Protein AF-0000000074578655 (afdb_homodimer)

pLDDT: mean 91.43, std 16.59, range [21.23, 98.94]

Organism: Methanococcus maripaludis (strain DSM 14266 / JCM 13030 / NBRC 101832 / S2 / LL) (NCBI:txid267377)

Secondary structure (DSSP, 8-state):
-EEEEEESSSSTTSBBPSBSTT-SEEEEEETTT--EEEEE-GGGG-SS-HHHHHHHHHHTTT-SEEEESB--HHHHHHHHHTT-EEEE--SSBHHHHHHHHHTT-SEE--S--------/-EEEEEESSSSTTSBBPSBSTT-SEEEEEETTT--EEEEE-GGGG-SS-HHHHHHHHHHTTT-SEEEESB--HHHHHHHHHTT-EEEE--SSBHHHHHHHHHTT-SEE--S--------

Nearest PDB structures (foldseek):
  2wfb-assembly1_A  TM=9.434E-01  e=5.860E-11  Megalodesulfovibrio gigas
  1rdu-assembly1_A  TM=8.846E-01  e=1.097E-10  Thermotoga maritima
  1t3v-assembly1_A  TM=7.981E-01  e=2.906E-08  Thermotoga maritima
  2yx6-assembly3_D-3  TM=8.447E-01  e=7.109E-07  Pyrococcus horikoshii OT3
  1eo1-assembly1_A  TM=7.530E-01  e=2.160E-07  Methanothermobacter thermautotrophicus

Solvent-accessible surface area (backbone atoms only — not comparable to full-atom values): 12390 Å² total; per-residue (Å²): 99,33,36,34,30,26,10,66,38,77,50,55,80,21,43,42,24,49,42,47,27,54,19,49,14,36,35,38,36,29,71,73,81,69,46,70,49,60,40,79,41,80,31,34,75,42,90,68,57,15,30,45,47,36,34,50,56,48,60,73,65,69,48,46,33,37,35,26,52,53,66,54,71,65,18,49,48,55,32,50,73,69,68,30,45,39,28,43,52,81,44,67,22,38,47,49,32,51,51,36,47,77,68,66,68,51,51,71,58,69,74,87,72,68,77,74,73,76,127,100,33,36,35,30,26,11,66,40,78,50,56,80,20,43,43,25,49,41,46,27,55,18,49,14,37,37,37,35,30,73,76,80,69,46,70,51,60,42,79,41,80,31,34,74,42,91,68,57,16,31,45,47,36,35,51,55,47,61,74,66,69,47,47,34,36,37,26,51,52,67,54,70,64,20,49,49,55,32,49,73,69,67,32,45,38,28,42,51,82,43,66,23,39,45,49,32,51,52,36,46,75,68,67,69,50,51,72,59,67,77,90,73,71,76,75,72,76,127

Foldseek 3Di:
DKEWFQFQDFDQQTWGAAEQLQGQWIWIADPVVRDIGIDGQPLNPDPPCSLVSSLVVCVVVVHAEYEHHDGDPNNVVSCVVSNHWYWYADDGGNNVSVVCVVVVNIDIDDHDPDPPPDD/DKEWFQFQDFDQQTWGAAEQLQGQWIWIADPPVRDIGIDGQPLNPDPPCSLVSSLVVCVVVVHAEYEHHDGDPNNVVSCVVSNHWYWYADDGGNNVSVVCVVVVNIDIDDHDDDPPPDD

InterPro domains:
  IPR003731 Dinitrogenase iron-molybdenum cofactor biosynthesis [PF02579] (13-102)
  IPR033913 MTH1175 domain [cd00851] (1-101)
  IPR036105 Dinitrogenase iron-molybdenum cofactor biosynthesis superfamily [G3DSA:3.30.420.130] (1-114)
  IPR036105 Dinitrogenase iron-molybdenum cofactor biosynthesis superfamily [SSF53146] (1-112)

Radius of gyration: 20.25 Å; Cα contacts (8 Å, |Δi|>4): 530; chains: 2; bounding box: 48×56×58 Å

Sequence (238 aa):
MKLCITSTGNTLESTFEQRFGRCPYFIIYDTDSKEFDAIENTNGDSAHGAGIGSAQEVVSKNIDVVISGNMGPNAKQVLDGENIKVYKGTGSTVLENIELFEKNELSEITQAGKPHQGMMKLCITSTGNTLESTFEQRFGRCPYFIIYDTDSKEFDAIENTNGDSAHGAGIGSAQEVVSKNIDVVISGNMGPNAKQVLDGENIKVYKGTGSTVLENIELFEKNELSEITQAGKPHQGM

Structure (mmCIF, N/CA/C/O backbone):
data_AF-0000000074578655-model_v1
#
loop_
_entity.id
_entity.type
_entity.pdbx_description
1 polymer 'Dinitrogenase iron-molybdenum cofactor biosynthesis domain-containing protein'
#
loop_
_atom_site.group_PDB
_atom_site.id
_atom_site.type_symbol
_atom_site.label_atom_id
_atom_site.label_alt_id
_atom_site.label_comp_id
_atom_site.label_asym_id
_atom_site.label_entity_id
_atom_site.label_seq_id
_atom_site.pdbx_PDB_ins_code
_atom_site.Cartn_x
_atom_site.Cartn_y
_atom_site.Cartn_z
_atom_site.occupancy
_atom_site.B_iso_or_equiv
_atom_site.auth_seq_id
_atom_site.auth_comp_id
_atom_site.auth_asym_id
_atom_site.auth_atom_id
_atom_site.pdbx_PDB_model_num
ATOM 1 N N . MET A 1 1 ? 13.641 17.094 4.504 1 95.38 1 MET A N 1
ATOM 2 C CA . MET A 1 1 ? 12.5 16.297 4.957 1 95.38 1 MET A CA 1
ATOM 3 C C . MET A 1 1 ? 11.211 16.766 4.297 1 95.38 1 MET A C 1
ATOM 5 O O . MET A 1 1 ? 10.984 17.969 4.141 1 95.38 1 MET A O 1
ATOM 9 N N . LYS A 1 2 ? 10.391 15.82 3.828 1 98.25 2 LYS A N 1
ATOM 10 C CA . LYS A 1 2 ? 9.133 16.156 3.172 1 98.25 2 LYS A CA 1
ATOM 11 C C . LYS A 1 2 ? 7.941 15.781 4.043 1 98.25 2 LYS A C 1
ATOM 13 O O . LYS A 1 2 ? 7.84 14.641 4.504 1 98.25 2 LYS A O 1
ATOM 18 N N . LEU A 1 3 ? 7.125 16.766 4.242 1 98.88 3 LEU A N 1
ATOM 19 C CA . LEU A 1 3 ? 5.895 16.594 5.008 1 98.88 3 LEU A CA 1
ATOM 20 C C . LEU A 1 3 ? 4.684 16.516 4.082 1 98.88 3 LEU A C 1
ATOM 22 O O . LEU A 1 3 ? 4.617 17.234 3.08 1 98.88 3 LEU A O 1
ATOM 26 N N . CYS A 1 4 ? 3.775 15.68 4.453 1 98.94 4 CYS A N 1
ATOM 27 C CA . CYS A 1 4 ? 2.449 15.656 3.842 1 98.94 4 CYS A CA 1
ATOM 28 C C . CYS A 1 4 ? 1.373 16 4.859 1 98.94 4 CYS A C 1
ATOM 30 O O . CYS A 1 4 ? 1.245 15.344 5.891 1 98.94 4 CYS A O 1
ATOM 32 N N . ILE A 1 5 ? 0.619 17.094 4.629 1 98.94 5 ILE A N 1
ATOM 33 C CA . ILE A 1 5 ? -0.412 17.547 5.551 1 98.94 5 ILE A CA 1
ATOM 34 C C . ILE A 1 5 ? -1.775 17.5 4.863 1 98.94 5 ILE A C 1
ATOM 36 O O . ILE A 1 5 ? -1.931 18 3.744 1 98.94 5 ILE A O 1
ATOM 40 N N . THR A 1 6 ? -2.721 16.844 5.516 1 98.81 6 THR A N 1
ATOM 41 C CA . THR A 1 6 ? -4.07 16.844 4.965 1 98.81 6 THR A CA 1
ATOM 42 C C . THR A 1 6 ? -4.68 18.234 5.027 1 98.81 6 THR A C 1
ATOM 44 O O . THR A 1 6 ? -4.531 18.953 6.023 1 98.81 6 THR A O 1
ATOM 47 N N . SER A 1 7 ? -5.391 18.594 3.961 1 98.88 7 SER A N 1
ATOM 48 C CA . SER A 1 7 ? -5.855 19.984 3.84 1 98.88 7 SER A CA 1
ATOM 49 C C . SER A 1 7 ? -7.207 20.047 3.135 1 98.88 7 SER A C 1
ATOM 51 O O . SER A 1 7 ? -7.512 19.203 2.285 1 98.88 7 SER A O 1
ATOM 53 N N . THR A 1 8 ? -7.98 21.047 3.412 1 98.62 8 THR A N 1
ATOM 54 C CA . THR A 1 8 ? -9.234 21.297 2.715 1 98.62 8 THR A CA 1
ATOM 55 C C . THR A 1 8 ? -8.992 22.078 1.42 1 98.62 8 THR A C 1
ATOM 57 O O . THR A 1 8 ? -9.836 22.078 0.525 1 98.62 8 THR A O 1
ATOM 60 N N . GLY A 1 9 ? -7.785 22.781 1.393 1 98.69 9 GLY A N 1
ATOM 61 C CA . GLY A 1 9 ? -7.453 23.578 0.229 1 98.69 9 GLY A CA 1
ATOM 62 C C . GLY A 1 9 ? -6.031 23.375 -0.258 1 98.69 9 GLY A C 1
ATOM 63 O O . GLY A 1 9 ? -5.336 22.469 0.214 1 98.69 9 GLY A O 1
ATOM 64 N N . ASN A 1 10 ? -5.582 24.203 -1.244 1 98.75 10 ASN A N 1
ATOM 65 C CA . ASN A 1 10 ? -4.316 23.953 -1.925 1 98.75 10 ASN A CA 1
ATOM 66 C C . ASN A 1 10 ? -3.252 24.969 -1.526 1 98.75 10 ASN A C 1
ATOM 68 O O . ASN A 1 10 ? -2.283 25.172 -2.256 1 98.75 10 ASN A O 1
ATOM 72 N N . THR A 1 11 ? -3.514 25.609 -0.361 1 98.62 11 THR A N 1
ATOM 73 C CA . THR A 1 11 ? -2.541 26.594 0.106 1 98.62 11 THR A CA 1
ATOM 74 C C . THR A 1 11 ? -2.129 26.297 1.547 1 98.62 11 THR A C 1
ATOM 76 O O . THR A 1 11 ? -2.773 25.5 2.234 1 98.62 11 THR A O 1
ATOM 79 N N . LEU A 1 12 ? -1.081 26.969 1.99 1 98.69 12 LEU A N 1
ATOM 80 C CA . LEU A 1 12 ? -0.592 26.781 3.354 1 98.69 12 LEU A CA 1
ATOM 81 C C . LEU A 1 12 ? -1.575 27.359 4.367 1 98.69 12 LEU A C 1
ATOM 83 O O . LEU A 1 12 ? -1.609 26.922 5.52 1 98.69 12 LEU A O 1
ATOM 87 N N . GLU A 1 13 ? -2.328 28.312 3.926 1 98.62 13 GLU A N 1
ATOM 88 C CA . GLU A 1 13 ? -3.291 28.969 4.805 1 98.62 13 GLU A CA 1
ATOM 89 C C . GLU A 1 13 ? -4.59 28.172 4.895 1 98.62 13 GLU A C 1
ATOM 91 O O . GLU A 1 13 ? -5.449 28.469 5.723 1 98.62 13 GLU A O 1
ATOM 96 N N . SER A 1 14 ? -4.695 27.141 4.074 1 98.88 14 SER A N 1
ATOM 97 C CA . SER A 1 14 ? -5.918 26.344 4.066 1 98.88 14 SER A CA 1
ATOM 98 C C . SER A 1 14 ? -6.141 25.656 5.418 1 98.88 14 SER A C 1
ATOM 100 O O . SER A 1 14 ? -5.195 25.453 6.18 1 98.88 14 SER A O 1
ATOM 102 N N . THR A 1 15 ? -7.402 25.359 5.59 1 98.81 15 THR A N 1
ATOM 103 C CA . THR A 1 15 ? -7.801 24.688 6.816 1 98.81 15 THR A CA 1
ATOM 104 C C . THR A 1 15 ? -7.281 23.25 6.84 1 98.81 15 THR A C 1
ATOM 106 O O . THR A 1 15 ? -7.324 22.562 5.824 1 98.81 15 THR A O 1
ATOM 109 N N . PHE A 1 16 ? -6.758 22.875 8.031 1 98.75 16 PHE A N 1
ATOM 110 C CA . PHE A 1 16 ? -6.34 21.5 8.297 1 98.75 16 PHE A CA 1
ATOM 111 C C . PHE A 1 16 ? -7.52 20.547 8.211 1 98.75 16 PHE A C 1
ATOM 113 O O . PHE A 1 16 ? -8.602 20.828 8.719 1 98.75 16 PHE A O 1
ATOM 120 N N . GLU A 1 17 ? -7.395 19.469 7.453 1 98.5 17 GLU A N 1
ATOM 121 C CA . GLU A 1 17 ? -8.445 18.453 7.34 1 98.5 17 GLU A CA 1
ATOM 122 C C . GLU A 1 17 ? -8.164 17.266 8.242 1 98.5 17 GLU A C 1
ATOM 124 O O . GLU A 1 17 ? -7.09 16.656 8.172 1 98.5 17 GLU A O 1
ATOM 129 N N . GLN A 1 18 ? -9.18 16.844 9.031 1 97.75 18 GLN A N 1
ATOM 130 C CA . GLN A 1 18 ? -9.031 15.812 10.055 1 97.75 18 GLN A CA 1
ATOM 131 C C . GLN A 1 18 ? -9.023 14.414 9.43 1 97.75 18 GLN A C 1
ATOM 133 O O . GLN A 1 18 ? -8.43 13.492 9.984 1 97.75 18 GLN A O 1
ATOM 138 N N . ARG A 1 19 ? -9.68 14.227 8.359 1 96.81 19 ARG A N 1
ATOM 139 C CA . ARG A 1 19 ? -9.773 12.922 7.719 1 96.81 19 ARG A CA 1
ATOM 140 C C . ARG A 1 19 ? -8.617 12.703 6.746 1 96.81 19 ARG A C 1
ATOM 142 O O . ARG A 1 19 ? -8.406 13.5 5.836 1 96.81 19 ARG A O 1
ATOM 149 N N . PHE A 1 20 ? -7.871 11.688 6.898 1 97.81 20 PHE A N 1
ATOM 150 C CA . PHE A 1 20 ? -6.73 11.398 6.039 1 97.81 20 PHE A CA 1
ATOM 151 C C . PHE A 1 20 ? -7.195 10.93 4.664 1 97.81 20 PHE A C 1
ATOM 153 O O . PHE A 1 20 ? -6.926 11.586 3.654 1 97.81 20 PHE A O 1
ATOM 160 N N . GLY A 1 21 ? -7.953 9.867 4.625 1 97 21 GLY A N 1
ATOM 161 C CA . GLY A 1 21 ? -8.305 9.211 3.379 1 97 21 GLY A CA 1
ATOM 162 C C . GLY A 1 21 ? -9.18 10.062 2.48 1 97 21 GLY A C 1
ATOM 163 O O . GLY A 1 21 ? -9.109 9.961 1.254 1 97 21 GLY A O 1
ATOM 164 N N . ARG A 1 22 ? -10.008 10.922 3.049 1 96.38 22 ARG A N 1
ATOM 165 C CA . ARG A 1 22 ? -11.023 11.625 2.275 1 96.38 22 ARG A CA 1
ATOM 166 C C . ARG A 1 22 ? -10.711 13.117 2.188 1 96.38 22 ARG A C 1
ATOM 168 O O . ARG A 1 22 ? -11.539 13.906 1.733 1 96.38 22 ARG A O 1
ATOM 175 N N . CYS A 1 23 ? -9.539 13.508 2.656 1 97.62 23 CYS A N 1
ATOM 176 C CA . CYS A 1 23 ? -9.188 14.914 2.539 1 97.62 23 CYS A CA 1
ATOM 177 C C . CYS A 1 23 ? -9.141 15.344 1.078 1 97.62 23 CYS A C 1
ATOM 179 O O . CYS A 1 23 ? -8.727 14.57 0.214 1 97.62 23 CYS A O 1
ATOM 181 N N . PRO A 1 24 ? -9.492 16.562 0.836 1 97.94 24 PRO A N 1
ATOM 182 C CA . PRO A 1 24 ? -9.5 17.031 -0.549 1 97.94 24 PRO A CA 1
ATOM 183 C C . PRO A 1 24 ? -8.102 17.203 -1.125 1 97.94 24 PRO A C 1
ATOM 185 O O . PRO A 1 24 ? -7.863 16.891 -2.293 1 97.94 24 PRO A O 1
ATOM 188 N N . TYR A 1 25 ? -7.172 17.703 -0.281 1 98.62 25 TYR A N 1
ATOM 189 C CA . TYR A 1 25 ? -5.828 18 -0.759 1 98.62 25 TYR A CA 1
ATOM 190 C C . TYR A 1 25 ? -4.777 17.469 0.214 1 98.62 25 TYR A C 1
ATOM 192 O O . TYR A 1 25 ? -5.004 17.438 1.426 1 98.62 25 TYR A O 1
ATOM 200 N N . PHE A 1 26 ? -3.67 17.078 -0.354 1 98.81 26 PHE A N 1
ATOM 201 C CA . PHE A 1 26 ? -2.418 16.906 0.376 1 98.81 26 PHE A CA 1
ATOM 202 C C . PHE A 1 26 ? -1.458 18.047 0.077 1 98.81 26 PHE A C 1
ATOM 204 O O . PHE A 1 26 ? -1.158 18.328 -1.086 1 98.81 26 PHE A O 1
ATOM 211 N N . ILE A 1 27 ? -1.023 18.734 1.046 1 98.94 27 ILE A N 1
ATOM 212 C CA . ILE A 1 27 ? 0.057 19.703 0.893 1 98.94 27 ILE A CA 1
ATOM 213 C C . ILE A 1 27 ? 1.396 19.031 1.194 1 98.94 27 ILE A C 1
ATOM 215 O O . ILE A 1 27 ? 1.604 18.5 2.293 1 98.94 27 ILE A O 1
ATOM 219 N N 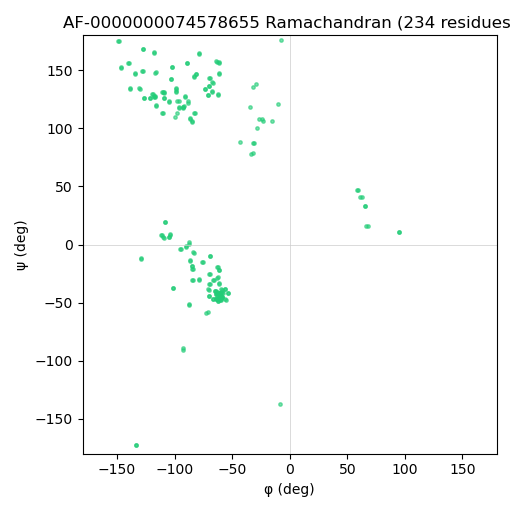. ILE A 1 28 ? 2.225 18.984 0.23 1 98.88 28 ILE A N 1
ATOM 220 C CA . ILE A 1 28 ? 3.58 18.469 0.385 1 98.88 28 ILE A CA 1
ATOM 221 C C . ILE A 1 28 ? 4.551 19.625 0.625 1 98.88 28 ILE A C 1
ATOM 223 O O . ILE A 1 28 ? 4.684 20.516 -0.215 1 98.88 28 ILE A O 1
ATOM 227 N N . TYR A 1 29 ? 5.172 19.609 1.749 1 98.88 29 TYR A N 1
ATOM 228 C CA . TYR A 1 29 ? 6.039 20.703 2.186 1 98.88 29 TYR A CA 1
ATOM 229 C C . TYR A 1 29 ? 7.453 20.203 2.451 1 98.88 29 TYR A C 1
ATOM 231 O O . TYR A 1 29 ? 7.648 19.234 3.193 1 98.88 29 TYR A O 1
ATOM 239 N N . ASP A 1 30 ? 8.406 20.844 1.812 1 98.56 30 ASP A N 1
ATOM 240 C CA . ASP A 1 30 ? 9.82 20.531 2.031 1 98.56 30 ASP A CA 1
ATOM 241 C C . ASP A 1 30 ? 10.414 21.422 3.123 1 98.56 30 ASP A C 1
ATOM 243 O O . ASP A 1 30 ? 10.508 22.641 2.957 1 98.56 30 ASP A O 1
ATOM 247 N N . THR A 1 31 ? 10.867 20.875 4.148 1 97.44 31 THR A N 1
ATOM 248 C CA . THR A 1 31 ? 11.305 21.656 5.305 1 97.44 31 THR A CA 1
ATOM 249 C C . THR A 1 31 ? 12.664 22.297 5.039 1 97.44 31 THR A C 1
ATOM 251 O O . THR A 1 31 ? 13.07 23.203 5.758 1 97.44 31 THR A O 1
ATOM 254 N N . ASP A 1 32 ? 13.375 21.859 4.016 1 96.75 32 ASP A N 1
ATOM 255 C CA . ASP A 1 32 ? 14.672 22.453 3.676 1 96.75 32 ASP A CA 1
ATOM 256 C C . ASP A 1 32 ? 14.5 23.641 2.742 1 96.75 32 ASP A C 1
ATOM 258 O O . ASP A 1 32 ? 14.953 24.75 3.051 1 96.75 32 ASP A O 1
ATOM 262 N N . SER A 1 33 ? 13.797 23.484 1.672 1 97.44 33 SER A N 1
ATOM 263 C CA . SER A 1 33 ? 13.633 24.547 0.684 1 97.44 33 SER A CA 1
ATOM 264 C C . SER A 1 33 ? 12.492 25.484 1.068 1 97.44 33 SER A C 1
ATOM 266 O O . SER A 1 33 ? 12.367 26.578 0.515 1 97.44 33 SER A O 1
ATOM 268 N N . LYS A 1 34 ? 11.633 24.969 1.954 1 97.31 34 LYS A N 1
ATOM 269 C CA . LYS A 1 34 ? 10.453 25.719 2.398 1 97.31 34 LYS A CA 1
ATOM 270 C C . LYS A 1 34 ? 9.453 25.891 1.261 1 97.31 34 LYS A C 1
ATOM 272 O O . LYS A 1 34 ? 8.555 26.734 1.341 1 97.31 34 LYS A O 1
ATOM 277 N N . GLU A 1 35 ? 9.633 25.078 0.178 1 98.19 35 GLU A N 1
ATOM 278 C CA . GLU A 1 35 ? 8.672 25.047 -0.921 1 98.19 35 GLU A CA 1
ATOM 279 C C . GLU A 1 35 ? 7.582 24.016 -0.67 1 98.19 35 GLU A C 1
ATOM 281 O O . GLU A 1 35 ? 7.766 23.094 0.126 1 98.19 35 GLU A O 1
ATOM 286 N N . PHE A 1 36 ? 6.449 24.25 -1.315 1 98.62 36 PHE A N 1
ATOM 287 C CA . PHE A 1 36 ? 5.375 23.281 -1.154 1 98.62 36 PHE A CA 1
ATOM 288 C C . PHE A 1 36 ? 4.652 23.047 -2.477 1 98.62 36 PHE A C 1
ATOM 290 O O . PHE A 1 36 ? 4.773 23.844 -3.404 1 98.62 36 PHE A O 1
ATOM 297 N N . ASP A 1 37 ? 4.031 21.938 -2.615 1 98.5 37 ASP A N 1
ATOM 298 C CA . ASP A 1 37 ? 3.117 21.562 -3.691 1 98.5 37 ASP A CA 1
ATOM 299 C C . ASP A 1 37 ? 1.792 21.062 -3.135 1 98.5 37 ASP A C 1
ATOM 301 O O . ASP A 1 37 ? 1.736 20.562 -2.006 1 98.5 37 ASP A O 1
ATOM 305 N N . ALA A 1 38 ? 0.765 21.297 -3.887 1 98.62 38 ALA A N 1
ATOM 306 C CA . ALA A 1 38 ? -0.548 20.781 -3.521 1 98.62 38 ALA A CA 1
ATOM 307 C C . ALA A 1 38 ? -0.991 19.688 -4.488 1 98.62 38 ALA A C 1
ATOM 309 O O . ALA A 1 38 ? -0.912 19.859 -5.707 1 98.62 38 ALA A O 1
ATOM 310 N N . ILE A 1 39 ? -1.437 18.578 -3.906 1 97.69 39 ILE A N 1
ATOM 311 C CA . ILE A 1 39 ? -1.945 17.469 -4.703 1 97.69 39 ILE A CA 1
ATOM 312 C C . ILE A 1 39 ? -3.418 17.234 -4.379 1 97.69 39 ILE A C 1
ATOM 314 O O . ILE A 1 39 ? -3.799 17.156 -3.209 1 97.69 39 ILE A O 1
ATOM 318 N N . GLU A 1 40 ? -4.215 17.203 -5.453 1 97.62 40 GLU A N 1
ATOM 319 C CA . GLU A 1 40 ? -5.605 16.812 -5.246 1 97.62 40 GLU A CA 1
ATOM 320 C C . GLU A 1 40 ? -5.715 15.328 -4.926 1 97.62 40 GLU A C 1
ATOM 322 O O . GLU A 1 40 ? -5.102 14.5 -5.594 1 97.62 40 GLU A O 1
ATOM 327 N N . ASN A 1 41 ? -6.422 15.016 -3.82 1 97 41 ASN A N 1
ATOM 328 C CA . ASN A 1 41 ? -6.695 13.617 -3.484 1 97 41 ASN A CA 1
ATOM 329 C C . ASN A 1 41 ? -7.93 13.094 -4.215 1 97 41 ASN A C 1
ATOM 331 O O . ASN A 1 41 ? -9.055 13.367 -3.805 1 97 41 ASN A O 1
ATOM 335 N N . THR A 1 42 ? -7.77 12.305 -5.199 1 93.31 42 THR A N 1
ATOM 336 C CA . THR A 1 42 ? -8.875 11.805 -6.004 1 93.31 42 THR A CA 1
ATOM 337 C C . THR A 1 42 ? -9.414 10.5 -5.43 1 93.31 42 THR A C 1
ATOM 339 O O . THR A 1 42 ? -10.414 9.961 -5.918 1 93.31 42 THR A O 1
ATOM 342 N N . ASN A 1 43 ? -8.828 10.047 -4.402 1 91.06 43 ASN A N 1
ATOM 343 C CA . ASN A 1 43 ? -9.227 8.789 -3.791 1 91.06 43 ASN A CA 1
ATOM 344 C C . ASN A 1 43 ? -10.352 8.984 -2.779 1 91.06 43 ASN A C 1
ATOM 346 O O . ASN A 1 43 ? -11.016 8.023 -2.385 1 91.06 43 ASN A O 1
ATOM 350 N N . GLY A 1 44 ? -10.594 10.25 -2.393 1 87.56 44 GLY A N 1
ATOM 351 C CA . GLY A 1 44 ? -11.531 10.57 -1.328 1 87.56 44 GLY A CA 1
ATOM 352 C C . GLY A 1 44 ? -12.953 10.156 -1.644 1 87.56 44 GLY A C 1
ATOM 353 O O . GLY A 1 44 ? -13.758 9.938 -0.735 1 87.56 44 GLY A O 1
ATOM 354 N N . ASP A 1 45 ? -13.25 9.938 -2.893 1 83.19 45 ASP A N 1
ATOM 355 C CA . ASP A 1 45 ? -14.625 9.641 -3.299 1 83.19 45 ASP A CA 1
ATOM 356 C C . ASP A 1 45 ? -14.852 8.133 -3.389 1 83.19 45 ASP A C 1
ATOM 358 O O . ASP A 1 45 ? -15.969 7.684 -3.646 1 83.19 45 ASP A O 1
ATOM 362 N N . SER A 1 46 ? -13.859 7.371 -3.188 1 81.19 46 SER A N 1
ATOM 363 C CA . SER A 1 46 ? -14.016 5.922 -3.275 1 81.19 46 SER A CA 1
ATOM 364 C C . SER A 1 46 ? -14.898 5.395 -2.148 1 81.19 46 SER A C 1
ATOM 366 O O . SER A 1 46 ? -14.789 5.84 -1.006 1 81.19 46 SER A O 1
ATOM 368 N N . ALA A 1 47 ? -15.789 4.613 -2.605 1 72.56 47 ALA A N 1
ATOM 369 C CA . ALA A 1 47 ? -16.672 4.004 -1.609 1 72.56 47 ALA A CA 1
ATOM 370 C C . ALA A 1 47 ? -15.867 3.156 -0.622 1 72.56 47 ALA A C 1
ATOM 372 O O . ALA A 1 47 ? -16.156 3.148 0.576 1 72.56 47 ALA A O 1
ATOM 373 N N . HIS A 1 48 ? -14.938 2.441 -1.201 1 75.62 48 HIS A N 1
ATOM 374 C CA . HIS A 1 48 ? -14.086 1.587 -0.383 1 75.62 48 HIS A CA 1
ATOM 375 C C . HIS A 1 48 ? -12.609 1.801 -0.711 1 75.62 48 HIS A C 1
ATOM 377 O O . HIS A 1 48 ? -12.266 2.131 -1.849 1 75.62 48 HIS A O 1
ATOM 383 N N . GLY A 1 49 ? -11.891 1.918 0.363 1 81.94 49 GLY A N 1
ATOM 384 C CA . GLY A 1 49 ? -10.461 1.889 0.09 1 81.94 49 GLY A CA 1
ATOM 385 C C . GLY A 1 49 ? -9.852 3.271 -0.06 1 81.94 49 GLY A C 1
ATOM 386 O O . GLY A 1 49 ? -8.742 3.414 -0.582 1 81.94 49 GLY A O 1
ATOM 387 N N . ALA A 1 50 ? -10.656 4.281 0.301 1 87.44 50 ALA A N 1
ATOM 388 C CA . ALA A 1 50 ? -10.125 5.641 0.202 1 87.44 50 ALA A CA 1
ATOM 389 C C . ALA A 1 50 ? -8.805 5.766 0.948 1 87.44 50 ALA A C 1
ATOM 391 O O . ALA A 1 50 ? -7.859 6.391 0.452 1 87.44 50 ALA A O 1
ATOM 392 N N . GLY A 1 51 ? -8.742 5.164 2.121 1 94.75 51 GLY A N 1
ATOM 393 C CA . GLY A 1 51 ? -7.531 5.223 2.928 1 94.75 51 GLY A CA 1
ATOM 394 C C . GLY A 1 51 ? -6.328 4.594 2.25 1 94.75 51 GLY A C 1
ATOM 395 O O . GLY A 1 51 ? -5.25 5.191 2.205 1 94.75 51 GLY A O 1
ATOM 396 N N . ILE A 1 52 ? -6.551 3.457 1.721 1 93.94 52 ILE A N 1
ATOM 397 C CA . ILE A 1 52 ? -5.453 2.74 1.079 1 93.94 52 ILE A CA 1
ATOM 398 C C . ILE A 1 52 ? -4.992 3.506 -0.158 1 93.94 52 ILE A C 1
ATOM 400 O O . ILE A 1 52 ? -3.793 3.734 -0.343 1 93.94 52 ILE A O 1
ATOM 404 N N . GLY A 1 53 ? -5.926 3.953 -0.994 1 94.38 53 GLY A N 1
ATOM 405 C CA . GLY A 1 53 ? 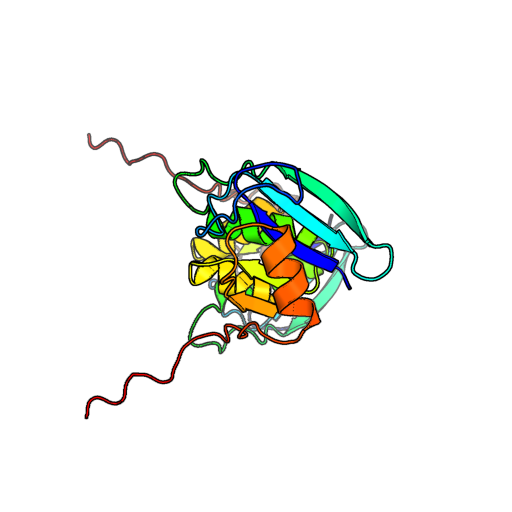-5.566 4.734 -2.166 1 94.38 53 GLY A CA 1
ATOM 406 C C . GLY A 1 53 ? -4.824 6.016 -1.827 1 94.38 53 GLY A C 1
ATOM 407 O O . GLY A 1 53 ? -3.828 6.348 -2.471 1 94.38 53 GLY A O 1
ATOM 408 N N . SER A 1 54 ? -5.324 6.707 -0.843 1 97 54 SER A N 1
ATOM 409 C CA . SER A 1 54 ? -4.684 7.941 -0.408 1 97 54 SER A CA 1
ATOM 410 C C . SER A 1 54 ? -3.285 7.676 0.142 1 97 54 SER A C 1
ATOM 412 O O . SER A 1 54 ? -2.346 8.414 -0.155 1 97 54 SER A O 1
ATOM 414 N N . ALA A 1 55 ? -3.158 6.59 0.953 1 96.69 55 ALA A N 1
ATOM 415 C CA . ALA A 1 55 ? -1.854 6.219 1.495 1 96.69 55 ALA A CA 1
ATOM 416 C C . ALA A 1 55 ? -0.866 5.898 0.376 1 96.69 55 ALA A C 1
ATOM 418 O O . ALA A 1 55 ? 0.295 6.312 0.43 1 96.69 55 ALA A O 1
ATOM 419 N N . GLN A 1 56 ? -1.305 5.203 -0.633 1 94.44 56 GLN A N 1
ATOM 420 C CA . GLN A 1 56 ? -0.448 4.875 -1.768 1 94.44 56 GLN A CA 1
ATOM 421 C C . GLN A 1 56 ? -0.011 6.137 -2.508 1 94.44 56 GLN A C 1
ATOM 423 O O . GLN A 1 56 ? 1.133 6.234 -2.959 1 94.44 56 GLN A O 1
ATOM 428 N N . GLU A 1 57 ? -0.937 7.051 -2.645 1 94.81 57 GLU A N 1
ATOM 429 C CA . GLU A 1 57 ? -0.588 8.336 -3.252 1 94.81 57 GLU A CA 1
ATOM 430 C C . GLU A 1 57 ? 0.518 9.031 -2.467 1 94.81 57 GLU A C 1
ATOM 432 O O . GLU A 1 57 ? 1.479 9.539 -3.053 1 94.81 57 GLU A O 1
ATOM 437 N N . VAL A 1 58 ? 0.434 9.055 -1.228 1 97.25 58 VAL A N 1
ATOM 438 C CA . VAL A 1 58 ? 1.429 9.68 -0.361 1 97.25 58 VAL A CA 1
ATOM 439 C C . VAL A 1 58 ? 2.771 8.969 -0.519 1 97.25 58 VAL A C 1
ATOM 441 O O . VAL A 1 58 ? 3.807 9.609 -0.687 1 97.25 58 VAL A O 1
ATOM 444 N N . VAL A 1 59 ? 2.766 7.629 -0.456 1 94.56 59 VAL A N 1
ATOM 445 C CA . VAL A 1 59 ? 3.975 6.82 -0.58 1 94.56 59 VAL A CA 1
ATOM 446 C C . VAL A 1 59 ? 4.68 7.145 -1.895 1 94.56 59 VAL A C 1
ATOM 448 O O . VAL A 1 59 ? 5.91 7.219 -1.944 1 94.56 59 VAL A O 1
ATOM 451 N N . SER A 1 60 ? 3.932 7.367 -2.918 1 93.56 60 SER A N 1
ATOM 452 C CA . SER A 1 60 ? 4.496 7.598 -4.246 1 93.56 60 SER A CA 1
ATOM 453 C C . SER A 1 60 ? 5.215 8.938 -4.312 1 93.56 60 SER A C 1
ATOM 455 O O . SER A 1 60 ? 5.961 9.203 -5.258 1 93.56 60 SER A O 1
ATOM 457 N N . LYS A 1 61 ? 5.094 9.805 -3.311 1 95.31 61 LYS A N 1
ATOM 458 C CA . LYS A 1 61 ? 5.648 11.156 -3.34 1 95.31 61 LYS A CA 1
ATOM 459 C C . LYS A 1 61 ? 6.906 11.25 -2.479 1 95.31 61 LYS A C 1
ATOM 461 O O . LYS A 1 61 ? 7.418 12.344 -2.238 1 95.31 61 LYS A O 1
ATOM 466 N N . ASN A 1 62 ? 7.414 10.148 -1.987 1 93.5 62 ASN A N 1
ATOM 467 C CA . ASN A 1 62 ? 8.633 10.086 -1.189 1 93.5 62 ASN A CA 1
ATOM 468 C C . ASN A 1 62 ? 8.523 10.938 0.073 1 93.5 62 ASN A C 1
ATOM 470 O O . ASN A 1 62 ? 9.43 11.711 0.387 1 93.5 62 ASN A O 1
ATOM 474 N N . ILE A 1 63 ? 7.492 10.82 0.733 1 97.5 63 ILE A N 1
ATOM 475 C CA . ILE A 1 63 ? 7.164 11.547 1.955 1 97.5 63 ILE A CA 1
ATOM 476 C C . ILE A 1 63 ? 7.844 10.875 3.15 1 97.5 63 ILE A C 1
ATOM 478 O O . ILE A 1 63 ? 7.895 9.648 3.238 1 97.5 63 ILE A O 1
ATOM 482 N N . ASP A 1 64 ? 8.227 11.734 4.137 1 98 64 ASP A N 1
ATOM 483 C CA . ASP A 1 64 ? 8.812 11.219 5.367 1 98 64 ASP A CA 1
ATOM 484 C C . ASP A 1 64 ? 7.793 11.203 6.5 1 98 64 ASP A C 1
ATOM 486 O O . ASP A 1 64 ? 7.793 10.289 7.332 1 98 64 ASP A O 1
ATOM 490 N N . VAL A 1 65 ? 6.992 12.219 6.48 1 98.62 65 VAL A N 1
ATOM 491 C CA . VAL A 1 65 ? 6.086 12.43 7.605 1 98.62 65 VAL A CA 1
ATOM 492 C C . VAL A 1 65 ? 4.715 12.859 7.094 1 98.62 65 VAL A C 1
ATOM 494 O O . VAL A 1 65 ? 4.613 13.68 6.18 1 98.62 65 VAL A O 1
ATOM 497 N N . VAL A 1 66 ? 3.738 12.211 7.68 1 98.88 66 VAL A N 1
ATOM 498 C CA . VAL A 1 66 ? 2.361 12.641 7.449 1 98.88 66 VAL A CA 1
ATOM 499 C C . VAL A 1 66 ? 1.8 13.289 8.711 1 98.88 66 VAL A C 1
ATOM 501 O O . VAL A 1 66 ? 1.993 12.773 9.82 1 98.88 66 VAL A O 1
ATOM 504 N N . ILE A 1 67 ? 1.206 14.484 8.555 1 98.88 67 ILE A N 1
ATOM 505 C CA . ILE A 1 67 ? 0.454 15.141 9.617 1 98.88 67 ILE A CA 1
ATOM 506 C C . ILE A 1 67 ? -1.035 15.133 9.273 1 98.88 67 ILE A C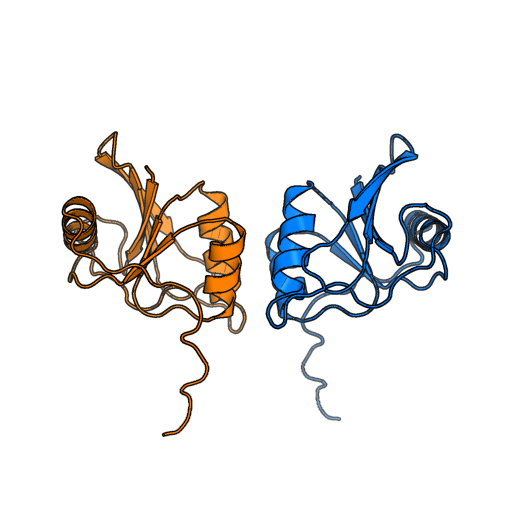 1
ATOM 508 O O . ILE A 1 67 ? -1.455 15.719 8.281 1 98.88 67 ILE A O 1
ATOM 512 N N . SER A 1 68 ? -1.768 14.414 10.031 1 98.62 68 SER A N 1
ATOM 513 C CA . SER A 1 68 ? -3.205 14.273 9.82 1 98.62 68 SER A CA 1
ATOM 514 C C . SER A 1 68 ? -3.938 14.07 11.141 1 98.62 68 SER A C 1
ATOM 516 O O . SER A 1 68 ? -3.342 14.195 12.219 1 98.62 68 SER A O 1
ATOM 518 N N . GLY A 1 69 ? -5.293 14.023 11.086 1 96.44 69 GLY A N 1
ATOM 519 C CA . GLY A 1 69 ? -6.113 13.758 12.25 1 96.44 69 GLY A CA 1
ATOM 520 C C . GLY A 1 69 ? -6.445 12.289 12.43 1 96.44 69 GLY A C 1
ATOM 521 O O . GLY A 1 69 ? -5.633 11.523 12.953 1 96.44 69 GLY A O 1
ATOM 522 N N . ASN A 1 70 ? -7.59 11.812 11.812 1 94.25 70 ASN A N 1
ATOM 523 C CA . ASN A 1 70 ? -8.055 10.43 11.891 1 94.25 70 ASN A CA 1
ATOM 524 C C . ASN A 1 70 ? -7.641 9.625 10.664 1 94.25 70 ASN A C 1
ATOM 526 O O . ASN A 1 70 ? -7.887 10.047 9.531 1 94.25 70 ASN A O 1
ATOM 530 N N . MET A 1 71 ? -6.938 8.539 10.938 1 94.5 71 MET A N 1
ATOM 531 C CA . MET A 1 71 ? -6.5 7.645 9.867 1 94.5 71 MET A CA 1
ATOM 532 C C . MET A 1 71 ? -6.938 6.211 10.141 1 94.5 71 MET A C 1
ATOM 534 O O . MET A 1 71 ? -6.727 5.688 11.234 1 94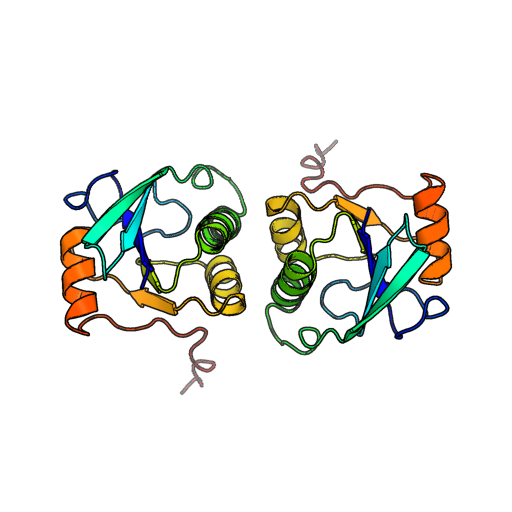.5 71 MET A O 1
ATOM 538 N N . GLY A 1 72 ? -7.598 5.672 9.172 1 93.31 72 GLY A N 1
ATOM 539 C CA . GLY A 1 72 ? -7.992 4.281 9.312 1 93.31 72 GLY A CA 1
ATOM 540 C C . GLY A 1 72 ? -6.809 3.338 9.445 1 93.31 72 GLY A C 1
ATOM 541 O O . GLY A 1 72 ? -5.719 3.625 8.945 1 93.31 72 GLY A O 1
ATOM 542 N N . PRO A 1 73 ? -7.109 2.168 10.062 1 91.56 73 PRO A N 1
ATOM 543 C CA . PRO A 1 73 ? -6.023 1.223 10.336 1 91.56 73 PRO A CA 1
ATOM 544 C C . PRO A 1 73 ? -5.328 0.742 9.062 1 91.56 73 PRO A C 1
ATOM 546 O O . PRO A 1 73 ? -4.121 0.489 9.07 1 91.56 73 PRO A O 1
ATOM 549 N N . ASN A 1 74 ? -6.051 0.598 7.941 1 92.56 74 ASN A N 1
ATOM 550 C CA . ASN A 1 74 ? -5.453 0.109 6.707 1 92.56 74 ASN A CA 1
ATOM 551 C C . ASN A 1 74 ? -4.5 1.135 6.098 1 92.56 74 ASN A C 1
ATOM 553 O O . ASN A 1 74 ? -3.412 0.784 5.641 1 92.56 74 ASN A O 1
ATOM 557 N N . ALA A 1 75 ? -4.949 2.393 6.082 1 95.25 75 ALA A N 1
ATOM 558 C CA . ALA A 1 75 ? -4.074 3.469 5.621 1 95.25 75 ALA A CA 1
ATOM 559 C C . ALA A 1 75 ? -2.811 3.551 6.477 1 95.25 75 ALA A C 1
ATOM 561 O O . ALA A 1 75 ? -1.703 3.668 5.945 1 95.25 75 ALA A O 1
ATOM 562 N N . LYS A 1 76 ? -3.004 3.471 7.734 1 95.19 76 LYS A N 1
ATOM 563 C CA . LYS A 1 76 ? -1.879 3.521 8.664 1 95.19 76 LYS A CA 1
ATOM 564 C C . LYS A 1 76 ? -0.901 2.379 8.414 1 95.19 76 LYS A C 1
ATOM 566 O O . LYS A 1 76 ? 0.315 2.57 8.469 1 95.19 76 LYS A O 1
ATOM 571 N N . GLN A 1 77 ? -1.397 1.247 8.18 1 93.06 77 GLN A N 1
ATOM 572 C CA . GLN A 1 77 ? -0.554 0.084 7.926 1 93.06 77 GLN A CA 1
ATOM 573 C C . GLN A 1 77 ? 0.277 0.275 6.66 1 93.06 77 GLN A C 1
ATOM 575 O O . GLN A 1 77 ? 1.457 -0.08 6.629 1 93.06 77 GLN A O 1
ATOM 580 N N . VAL A 1 78 ? -0.308 0.788 5.66 1 94.44 78 VAL A N 1
ATOM 581 C CA . VAL A 1 78 ? 0.414 1.054 4.418 1 94.44 78 VAL A CA 1
ATOM 582 C C . VAL A 1 78 ? 1.559 2.027 4.688 1 94.44 78 VAL A C 1
ATOM 584 O O . VAL A 1 78 ? 2.693 1.793 4.266 1 94.44 78 VAL A O 1
ATOM 587 N N . LEU A 1 79 ? 1.297 3.098 5.387 1 96.25 79 LEU A N 1
ATOM 588 C CA . LEU A 1 79 ? 2.32 4.098 5.672 1 96.25 79 LEU A CA 1
ATOM 589 C C . LEU A 1 79 ? 3.42 3.512 6.551 1 96.25 79 LEU A C 1
ATOM 591 O O . LEU A 1 79 ? 4.605 3.756 6.316 1 96.25 79 LEU A O 1
ATOM 595 N N . ASP A 1 80 ? 3.008 2.695 7.52 1 93.19 80 ASP A N 1
ATOM 596 C CA . ASP A 1 80 ? 3.977 2.045 8.398 1 93.19 80 ASP A CA 1
ATOM 597 C C . ASP A 1 80 ? 4.91 1.136 7.602 1 93.19 80 ASP A C 1
ATOM 599 O O . ASP A 1 80 ? 6.117 1.093 7.867 1 93.19 80 ASP A O 1
ATOM 603 N N . GLY A 1 81 ? 4.328 0.435 6.695 1 90.19 81 GLY A N 1
ATOM 604 C CA . GLY A 1 81 ? 5.113 -0.475 5.875 1 90.19 81 GLY A CA 1
ATOM 605 C C . GLY A 1 81 ? 6.18 0.228 5.055 1 90.19 81 GLY A C 1
ATOM 606 O O . GLY A 1 81 ? 7.172 -0.386 4.66 1 90.19 81 GLY A O 1
ATOM 607 N N . GLU A 1 82 ? 5.984 1.479 4.84 1 92.38 82 GLU A N 1
ATOM 608 C CA . GLU A 1 82 ? 6.945 2.268 4.074 1 92.38 82 GLU A CA 1
ATOM 609 C C . GLU A 1 82 ? 7.777 3.164 4.984 1 92.38 82 GLU A C 1
ATOM 611 O O . GLU A 1 82 ? 8.5 4.043 4.512 1 92.38 82 GLU A O 1
ATOM 616 N N . ASN A 1 83 ? 7.602 3 6.273 1 93.81 83 ASN A N 1
ATOM 617 C CA . ASN A 1 83 ? 8.352 3.705 7.305 1 93.81 83 ASN A CA 1
ATOM 618 C C . ASN A 1 83 ? 8.062 5.203 7.285 1 93.81 83 ASN A C 1
ATOM 620 O O . ASN A 1 83 ? 8.953 6.016 7.523 1 93.81 83 ASN A O 1
ATOM 624 N N . ILE A 1 84 ? 6.941 5.535 6.961 1 96.94 84 ILE A N 1
ATOM 625 C CA . ILE A 1 84 ? 6.484 6.918 7.027 1 96.94 84 ILE A CA 1
ATOM 626 C C . ILE A 1 84 ? 5.848 7.184 8.391 1 96.94 84 ILE A C 1
ATOM 628 O O . ILE A 1 84 ? 4.918 6.484 8.797 1 96.94 84 ILE A O 1
ATOM 632 N N . LYS A 1 85 ? 6.293 8.211 9.078 1 97.44 85 LYS A N 1
ATOM 633 C CA . LYS A 1 85 ? 5.77 8.555 10.398 1 97.44 85 LYS A CA 1
ATOM 634 C C . LYS A 1 85 ? 4.492 9.383 10.281 1 97.44 85 LYS A C 1
ATOM 636 O O . LYS A 1 85 ? 4.359 10.211 9.383 1 97.44 85 LYS A O 1
ATOM 641 N N . VAL A 1 86 ? 3.619 9.117 11.211 1 98.38 86 VAL A N 1
ATOM 642 C CA . VAL A 1 86 ? 2.355 9.844 11.227 1 98.38 86 VAL A CA 1
ATOM 643 C C . VAL A 1 86 ? 2.227 10.633 12.531 1 98.38 86 VAL A C 1
ATOM 645 O O . VAL A 1 86 ? 2.457 10.086 13.609 1 98.38 86 VAL A O 1
ATOM 648 N N . TYR A 1 87 ? 1.921 11.883 12.414 1 98.56 87 TYR A N 1
ATOM 649 C CA . TYR A 1 87 ? 1.709 12.758 13.562 1 98.56 87 TYR A CA 1
ATOM 650 C C . TYR A 1 87 ? 0.276 13.273 13.602 1 98.56 87 TYR A C 1
ATOM 652 O O . TYR A 1 87 ? -0.33 13.508 12.555 1 98.56 87 TYR A O 1
ATOM 660 N N . LYS A 1 88 ? -0.182 13.469 14.82 1 98.38 88 LYS A N 1
ATOM 661 C CA . LYS A 1 88 ? -1.502 14.062 15.023 1 98.38 88 LYS A CA 1
ATOM 662 C C . LYS A 1 88 ? -1.443 15.586 14.93 1 98.38 88 LYS A C 1
ATOM 664 O O . LYS A 1 88 ? -0.847 16.234 15.789 1 98.38 88 LYS A O 1
ATOM 669 N N . GLY A 1 89 ? -2.09 16.125 13.883 1 98.56 89 GLY A N 1
ATOM 670 C CA . GLY A 1 89 ? -2.189 17.578 13.789 1 98.56 89 GLY A CA 1
ATOM 671 C C . GLY A 1 89 ? -3.109 18.188 14.828 1 98.56 89 GLY A C 1
ATOM 672 O O . GLY A 1 89 ? -4.145 17.594 15.164 1 98.56 89 GLY A O 1
ATOM 673 N N . THR A 1 90 ? -2.77 19.328 15.32 1 98.19 90 THR A N 1
ATOM 674 C CA . THR A 1 90 ? -3.582 20.016 16.312 1 98.19 90 THR A CA 1
ATOM 675 C C . THR A 1 90 ? -3.846 21.453 15.914 1 98.19 90 THR A C 1
ATOM 677 O O . THR A 1 90 ? -4.688 22.141 16.516 1 98.19 90 THR A O 1
ATOM 680 N N . GLY A 1 91 ? -3.141 21.938 14.891 1 98.56 91 GLY A N 1
ATOM 681 C CA . GLY A 1 91 ? -3.35 23.297 14.414 1 98.56 91 GLY A CA 1
ATOM 682 C C . GLY A 1 91 ? -4.574 23.438 13.531 1 98.56 91 GLY A C 1
ATOM 683 O O . GLY A 1 91 ? -5.098 22.438 13.023 1 98.56 91 GLY A O 1
ATOM 684 N N . SER A 1 92 ? -4.965 24.641 13.344 1 98.56 92 SER A N 1
ATOM 685 C CA . SER A 1 92 ? -6.164 24.906 12.555 1 98.56 92 SER A CA 1
ATOM 686 C C . SER A 1 92 ? -5.852 24.953 11.07 1 98.56 92 SER A C 1
ATOM 688 O O . SER A 1 92 ? -6.711 24.656 10.234 1 98.56 92 SER A O 1
ATOM 690 N N . THR A 1 93 ? -4.641 25.375 10.727 1 98.88 93 THR A N 1
ATOM 691 C CA . THR A 1 93 ? -4.25 25.484 9.328 1 98.88 93 THR A CA 1
ATOM 692 C C . THR A 1 93 ? -3.082 24.562 9.008 1 98.88 93 THR A C 1
ATOM 694 O O . THR A 1 93 ? -2.453 24.016 9.914 1 98.88 93 THR A O 1
ATOM 697 N N . VAL A 1 94 ? -2.854 24.344 7.746 1 98.94 94 VAL A N 1
ATOM 698 C CA . VAL A 1 94 ? -1.701 23.578 7.285 1 98.94 94 VAL A CA 1
ATOM 699 C C . VAL A 1 94 ? -0.417 24.188 7.848 1 98.94 94 VAL A C 1
ATOM 701 O O . VAL A 1 94 ? 0.4 23.484 8.445 1 98.94 94 VAL A O 1
ATOM 704 N N . LEU A 1 95 ? -0.316 25.5 7.723 1 98.81 95 LEU A N 1
ATOM 705 C CA . LEU A 1 95 ? 0.886 26.219 8.156 1 98.81 95 LEU A CA 1
ATOM 706 C C . LEU A 1 95 ? 1.111 26.047 9.656 1 98.81 95 LEU A C 1
ATOM 708 O O . LEU A 1 95 ? 2.234 25.781 10.094 1 98.81 95 LEU A O 1
ATOM 712 N N . GLU A 1 96 ? 0.054 26.203 10.398 1 98.88 96 GLU A N 1
ATOM 713 C CA . GLU A 1 96 ? 0.172 26.062 11.852 1 98.88 96 GLU A CA 1
ATOM 714 C C . GLU A 1 96 ? 0.692 24.672 12.227 1 98.88 96 GLU A C 1
ATOM 716 O O . GLU A 1 96 ? 1.499 24.531 13.148 1 98.88 96 GLU A O 1
ATOM 721 N N . ASN A 1 97 ? 0.237 23.656 11.578 1 98.94 97 ASN A N 1
ATOM 722 C CA . ASN A 1 97 ? 0.672 22.297 11.891 1 98.94 97 ASN A CA 1
ATOM 723 C C . ASN A 1 97 ? 2.125 22.062 11.484 1 98.94 97 ASN A C 1
ATOM 725 O O . ASN A 1 97 ? 2.85 21.328 12.148 1 98.94 97 ASN A O 1
ATOM 729 N N . ILE A 1 98 ? 2.594 22.672 10.406 1 98.81 98 ILE A N 1
ATOM 730 C CA . ILE A 1 98 ? 4 22.625 10.023 1 98.81 98 ILE A CA 1
ATOM 731 C C . ILE A 1 98 ? 4.859 23.219 11.125 1 98.81 98 ILE A C 1
ATOM 733 O O . ILE A 1 98 ? 5.859 22.625 11.547 1 98.81 98 ILE A O 1
ATOM 737 N N . GLU A 1 99 ? 4.426 24.375 11.602 1 98.69 99 GLU A N 1
ATOM 738 C CA . GLU A 1 99 ? 5.168 25.062 12.648 1 98.69 99 GLU A CA 1
ATOM 739 C C . GLU A 1 99 ? 5.219 24.234 13.93 1 98.69 99 GLU A C 1
ATOM 741 O O . GLU A 1 99 ? 6.273 24.109 14.555 1 98.69 99 GLU A O 1
ATOM 746 N N . LEU A 1 100 ? 4.09 23.734 14.297 1 98.81 100 LEU A N 1
ATOM 747 C CA . LEU A 1 100 ? 4.031 22.906 15.492 1 98.81 100 LEU A CA 1
ATOM 748 C C . LEU A 1 100 ? 4.941 21.688 15.344 1 98.81 100 LEU A C 1
ATOM 750 O O . LEU A 1 100 ? 5.617 21.297 16.297 1 98.81 100 LEU A O 1
ATOM 754 N N . PHE A 1 101 ? 5.004 21.109 14.195 1 98.75 101 PHE A N 1
ATOM 755 C CA . PHE A 1 101 ? 5.887 19.969 13.945 1 98.75 101 PHE A CA 1
ATOM 756 C C . PHE A 1 101 ? 7.348 20.391 14.086 1 98.75 101 PHE A C 1
ATOM 758 O O . PHE A 1 101 ? 8.133 19.703 14.734 1 98.75 101 PHE A O 1
ATOM 765 N N . GLU A 1 102 ? 7.73 21.469 13.5 1 98 102 GLU A N 1
ATOM 766 C CA . GLU A 1 102 ? 9.117 21.938 13.531 1 98 102 GLU A CA 1
ATOM 767 C C . GLU A 1 102 ? 9.555 22.266 14.953 1 98 102 GLU A C 1
ATOM 769 O O . GLU A 1 102 ? 10.734 22.156 15.289 1 98 102 GLU A O 1
ATOM 774 N N . LYS A 1 103 ? 8.617 22.641 15.75 1 98.19 103 LYS A N 1
ATOM 775 C CA . LYS A 1 103 ? 8.898 22.938 17.141 1 98.19 103 LYS A CA 1
ATOM 776 C C . LYS A 1 103 ? 8.82 21.688 18 1 98.19 103 LYS A C 1
ATOM 778 O O . LYS A 1 103 ? 8.953 21.75 19.234 1 98.19 103 LYS A O 1
ATOM 783 N N . ASN A 1 104 ? 8.57 20.547 17.391 1 98.31 104 ASN A N 1
ATOM 784 C CA . ASN A 1 104 ? 8.445 19.25 18.062 1 98.31 104 ASN A CA 1
ATOM 785 C C . ASN A 1 104 ? 7.285 19.25 19.062 1 98.31 104 ASN A C 1
ATOM 787 O O . ASN A 1 104 ? 7.402 18.703 20.156 1 98.31 104 ASN A O 1
ATOM 791 N N . GLU A 1 105 ? 6.203 19.859 18.656 1 98.5 105 GLU A N 1
ATOM 792 C CA . GLU A 1 105 ? 5.059 19.984 19.547 1 98.5 105 GLU A CA 1
ATOM 793 C C . GLU A 1 105 ? 3.904 19.094 19.109 1 98.5 105 GLU A C 1
ATOM 795 O O . GLU A 1 105 ? 2.789 19.203 19.625 1 98.5 105 GLU A O 1
ATOM 800 N N . LEU A 1 106 ? 4.062 18.266 18.125 1 98.56 106 LEU A N 1
ATOM 801 C CA . LEU A 1 106 ? 3.064 17.281 17.719 1 98.56 106 LEU A CA 1
ATOM 802 C C . LEU A 1 106 ? 3.436 15.898 18.219 1 98.56 106 LEU A C 1
ATOM 804 O O . LEU A 1 106 ? 4.621 15.57 18.344 1 98.56 106 LEU A O 1
ATOM 808 N N . SER A 1 107 ? 2.387 15.062 18.422 1 97.75 107 SER A N 1
ATOM 809 C CA . SER A 1 107 ? 2.6 13.695 18.906 1 97.75 107 SER A CA 1
ATOM 810 C C . SER A 1 107 ? 2.564 12.703 17.75 1 97.75 107 SER A C 1
ATOM 812 O O . SER A 1 107 ? 1.689 12.781 16.875 1 97.75 107 SER A O 1
ATOM 814 N N . GLU A 1 108 ? 3.514 11.82 17.75 1 96.75 108 GLU A N 1
ATOM 815 C CA . GLU A 1 108 ? 3.525 10.742 16.766 1 96.75 108 GLU A CA 1
ATOM 816 C C . GLU A 1 108 ? 2.463 9.695 17.078 1 96.75 108 GLU A C 1
ATOM 818 O O . GLU A 1 108 ? 2.287 9.305 18.234 1 96.75 108 GLU A O 1
ATOM 823 N N . ILE A 1 109 ? 1.732 9.305 16.047 1 92.88 109 ILE A N 1
ATOM 824 C CA . ILE A 1 109 ? 0.779 8.211 16.172 1 92.88 109 ILE A CA 1
ATOM 825 C C . ILE A 1 109 ? 1.482 6.879 15.922 1 92.88 109 ILE A C 1
ATOM 827 O O . ILE A 1 109 ? 1.897 6.598 14.797 1 92.88 109 ILE A O 1
ATOM 831 N N . THR A 1 110 ? 1.642 6.148 16.906 1 83.56 110 THR A N 1
ATOM 832 C CA . THR A 1 110 ? 2.344 4.879 16.75 1 83.56 110 THR A CA 1
ATOM 833 C C . THR A 1 110 ? 1.353 3.723 16.656 1 83.56 110 THR A C 1
ATOM 835 O O . THR A 1 110 ? 0.222 3.822 17.141 1 83.56 110 THR A O 1
ATOM 838 N N . GLN A 1 111 ? 0.98 2.938 15.719 1 60.91 111 GLN A N 1
ATOM 839 C CA . GLN A 1 111 ? 0.083 1.795 15.594 1 60.91 111 GLN A CA 1
ATOM 840 C C . GLN A 1 111 ? -0.404 1.325 16.953 1 60.91 111 GLN A C 1
ATOM 842 O O . GLN A 1 111 ? 0.035 1.838 17.984 1 60.91 111 GLN A O 1
ATOM 847 N N . ALA A 1 112 ? -0.521 -0.198 17.391 1 45.69 112 ALA A N 1
ATOM 848 C CA . ALA A 1 112 ? -1.106 -0.837 18.562 1 45.69 112 ALA A CA 1
ATOM 849 C C . ALA A 1 112 ? -0.738 -0.083 19.844 1 45.69 112 ALA A C 1
ATOM 851 O O . ALA A 1 112 ? 0.444 0.124 20.125 1 45.69 112 ALA A O 1
ATOM 852 N N . GLY A 1 113 ? -1.539 1.004 20.312 1 38.5 113 GLY A N 1
ATOM 853 C CA . GLY A 1 113 ? -2.135 0.936 21.625 1 38.5 113 GLY A CA 1
ATOM 854 C C . GLY A 1 113 ? -2.133 -0.465 22.219 1 38.5 113 GLY A C 1
ATOM 855 O O . GLY A 1 113 ? -2.4 -1.438 21.5 1 38.5 113 GLY A O 1
ATOM 856 N N . LYS A 1 114 ? -1.378 -0.92 23.188 1 37.81 114 LYS A N 1
ATOM 857 C CA . LYS A 1 114 ? -1.592 -2.111 24.016 1 37.81 114 LYS A CA 1
ATOM 858 C C . LYS A 1 114 ? -3.08 -2.373 24.219 1 37.81 114 LYS A C 1
ATOM 860 O O . LYS A 1 114 ? -3.889 -1.441 24.203 1 37.81 114 LYS A O 1
ATOM 865 N N . PRO A 1 115 ? -3.59 -3.703 24.094 1 35.66 115 PRO A N 1
ATOM 866 C CA . PRO A 1 115 ? -4.832 -3.998 24.828 1 35.66 115 PRO A CA 1
ATOM 867 C C . PRO A 1 115 ? -5.004 -3.145 26.078 1 35.66 115 PRO A C 1
ATOM 869 O O . PRO A 1 115 ? -4.027 -2.873 26.781 1 35.66 115 PRO A O 1
ATOM 872 N N . HIS A 1 116 ? -5.738 -2.178 26.016 1 32.81 116 HIS A N 1
ATOM 873 C CA . HIS A 1 116 ? -6.145 -1.702 27.344 1 32.81 116 HIS A CA 1
ATOM 874 C C . HIS A 1 116 ? -6.242 -2.854 28.328 1 32.81 116 HIS A C 1
ATOM 876 O O . HIS A 1 116 ? -7 -3.805 28.125 1 32.81 116 HIS A O 1
ATOM 882 N N . GLN A 1 117 ? -5.125 -3.404 28.922 1 29.62 117 GLN A N 1
ATOM 883 C CA . GLN A 1 117 ? -5.277 -4.152 30.172 1 29.62 117 GLN A CA 1
ATOM 884 C C . GLN A 1 117 ? -6.43 -3.602 31 1 29.62 117 GLN A C 1
ATOM 886 O O . GLN A 1 117 ? -6.539 -2.389 31.203 1 29.62 117 GLN A O 1
ATOM 891 N N . GLY A 1 118 ? -7.723 -4.09 30.766 1 27.08 118 GLY A N 1
ATOM 892 C CA . GLY A 1 118 ? -8.688 -3.949 31.844 1 27.08 118 GLY A CA 1
ATOM 893 C C . GLY A 1 118 ? -8.047 -3.824 33.219 1 27.08 118 GLY A C 1
ATOM 894 O O . GLY A 1 118 ? -7.172 -4.617 33.562 1 27.08 118 GLY A O 1
ATOM 895 N N . MET A 1 119 ? -8.062 -2.645 33.781 1 21.23 119 MET A N 1
ATOM 896 C CA . MET A 1 119 ? -8.086 -2.723 35.219 1 21.23 119 MET A CA 1
ATOM 897 C C . MET A 1 119 ? -9.227 -3.623 35.719 1 21.23 119 MET A C 1
ATOM 899 O O . MET A 1 119 ? -10.328 -3.576 35.156 1 21.23 119 MET A O 1
ATOM 903 N N . MET B 1 1 ? 8.484 -8.977 -18.656 1 95.38 1 MET B N 1
ATOM 904 C CA . MET B 1 1 ? 7.41 -9.016 -17.656 1 95.38 1 MET B CA 1
ATOM 905 C C . MET B 1 1 ? 7.832 -9.82 -16.438 1 95.38 1 MET B C 1
ATOM 907 O O . MET B 1 1 ? 8.477 -10.859 -16.562 1 95.38 1 MET B O 1
ATOM 911 N N . LYS B 1 2 ? 7.539 -9.297 -15.25 1 98.25 2 LYS B N 1
ATOM 912 C CA . LYS B 1 2 ? 7.902 -9.977 -14.008 1 98.25 2 LYS B CA 1
ATOM 913 C C . LYS B 1 2 ? 6.668 -10.531 -13.297 1 98.25 2 LYS B C 1
ATOM 915 O O . LYS B 1 2 ? 5.703 -9.797 -13.07 1 98.25 2 LYS B O 1
ATOM 920 N N . LEU B 1 3 ? 6.758 -11.789 -13.023 1 98.88 3 LEU B N 1
ATOM 921 C CA . LEU B 1 3 ? 5.703 -12.492 -12.297 1 98.88 3 LEU B CA 1
ATOM 922 C C . LEU B 1 3 ? 6.105 -12.727 -10.844 1 98.88 3 LEU B C 1
ATOM 924 O O . LEU B 1 3 ? 7.266 -13.023 -10.555 1 98.88 3 LEU B O 1
ATOM 928 N N . CYS B 1 4 ? 5.141 -12.602 -9.992 1 98.94 4 CYS B N 1
ATOM 929 C CA . CYS B 1 4 ? 5.277 -13.039 -8.609 1 98.94 4 CYS B CA 1
ATOM 930 C C . CYS B 1 4 ? 4.309 -14.172 -8.297 1 98.94 4 CYS B C 1
ATOM 932 O O . CYS B 1 4 ? 3.096 -14.016 -8.445 1 98.94 4 CYS B O 1
ATOM 934 N N . ILE B 1 5 ? 4.824 -15.344 -7.906 1 98.94 5 ILE B N 1
ATOM 935 C CA . ILE B 1 5 ? 4.004 -16.516 -7.621 1 98.94 5 ILE B CA 1
ATOM 936 C C . ILE B 1 5 ? 4.18 -16.922 -6.16 1 98.94 5 ILE B C 1
ATOM 938 O O . ILE B 1 5 ? 5.309 -17.047 -5.672 1 98.94 5 ILE B O 1
ATOM 942 N N . THR B 1 6 ? 3.062 -17.047 -5.477 1 98.81 6 THR B N 1
ATOM 943 C CA . THR B 1 6 ? 3.146 -17.531 -4.102 1 98.81 6 THR B CA 1
ATOM 944 C C . THR B 1 6 ? 3.609 -18.984 -4.066 1 98.81 6 THR B C 1
ATOM 946 O O . THR B 1 6 ? 3.166 -19.812 -4.875 1 98.81 6 THR B O 1
ATOM 949 N N . SER B 1 7 ? 4.484 -19.297 -3.1 1 98.88 7 SER B N 1
ATOM 950 C CA . SER B 1 7 ? 5.129 -20.594 -3.098 1 98.88 7 SER B CA 1
ATOM 951 C C . SER B 1 7 ? 5.379 -21.094 -1.676 1 98.88 7 SER B C 1
ATOM 953 O O . SER B 1 7 ? 5.602 -20.281 -0.767 1 98.88 7 SER B O 1
ATOM 955 N N . THR B 1 8 ? 5.418 -22.391 -1.483 1 98.62 8 THR B N 1
ATOM 956 C CA . THR B 1 8 ? 5.781 -22.984 -0.202 1 98.62 8 THR B CA 1
ATOM 957 C C . THR B 1 8 ? 7.297 -23.078 -0.06 1 98.62 8 THR B C 1
ATOM 959 O O . THR B 1 8 ? 7.812 -23.203 1.051 1 98.62 8 THR B O 1
ATOM 962 N N . GLY B 1 9 ? 7.996 -23.047 -1.26 1 98.69 9 GLY B N 1
ATOM 963 C CA . GLY B 1 9 ? 9.445 -23.172 -1.263 1 98.69 9 GLY B CA 1
ATOM 964 C C . GLY B 1 9 ? 10.133 -22.156 -2.146 1 98.69 9 GLY B C 1
ATOM 965 O O . GLY B 1 9 ? 9.484 -21.234 -2.65 1 98.69 9 GLY B O 1
ATOM 966 N N . ASN B 1 10 ? 11.477 -22.281 -2.34 1 98.75 10 ASN B N 1
ATOM 967 C CA . ASN B 1 10 ? 12.266 -21.25 -2.998 1 98.75 10 ASN B CA 1
ATOM 968 C C . ASN B 1 10 ? 12.719 -21.688 -4.387 1 98.75 10 ASN B C 1
ATOM 970 O O . ASN B 1 10 ? 13.68 -21.141 -4.926 1 98.75 10 ASN B O 1
ATOM 974 N N . THR B 1 11 ? 12 -22.703 -4.902 1 98.62 11 THR B N 1
ATOM 975 C CA . THR B 1 11 ? 12.352 -23.172 -6.238 1 98.62 11 THR B CA 1
ATOM 976 C C . THR B 1 11 ? 11.125 -23.203 -7.148 1 98.62 11 THR B C 1
ATOM 978 O O . THR B 1 11 ? 9.992 -23.078 -6.676 1 98.62 11 THR B O 1
ATOM 981 N N . LEU B 1 12 ? 11.367 -23.375 -8.438 1 98.69 12 LEU B N 1
ATOM 982 C CA . LEU B 1 12 ? 10.281 -23.422 -9.406 1 98.69 12 LEU B CA 1
ATOM 983 C C . LEU B 1 12 ? 9.453 -24.688 -9.242 1 98.69 12 LEU B C 1
ATOM 985 O O . LEU B 1 12 ? 8.281 -24.719 -9.617 1 98.69 12 LEU B O 1
ATOM 989 N N . GLU B 1 13 ? 10.086 -25.688 -8.703 1 98.62 13 GLU B N 1
ATOM 990 C CA . GLU B 1 13 ? 9.414 -26.969 -8.523 1 98.62 13 GLU B CA 1
ATOM 991 C C . GLU B 1 13 ? 8.594 -26.984 -7.23 1 98.62 13 GLU B C 1
ATOM 993 O O . GLU B 1 13 ? 7.824 -27.906 -6.988 1 98.62 13 GLU B O 1
ATOM 998 N N . SER B 1 14 ? 8.734 -25.938 -6.449 1 98.88 14 SER B N 1
ATOM 999 C CA . SER B 1 14 ? 8.016 -25.891 -5.18 1 98.88 14 SER B CA 1
ATOM 1000 C 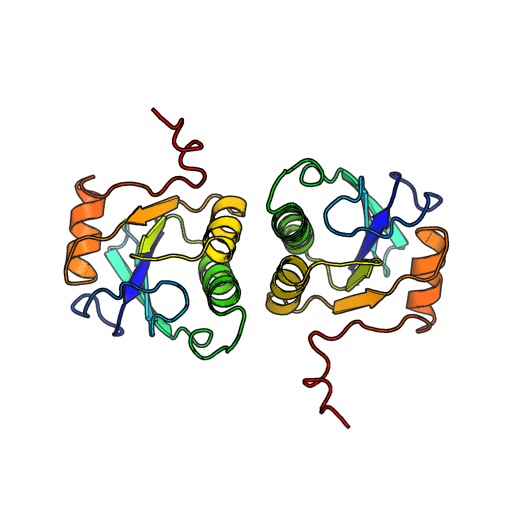C . SER B 1 14 ? 6.512 -25.875 -5.398 1 98.88 14 SER B C 1
ATOM 1002 O O . SER B 1 14 ? 6.035 -25.484 -6.469 1 98.88 14 SER B O 1
ATOM 1004 N N . THR B 1 15 ? 5.867 -26.297 -4.332 1 98.81 15 THR B N 1
ATOM 1005 C CA . THR B 1 15 ? 4.41 -26.328 -4.348 1 98.81 15 THR B CA 1
ATOM 1006 C C . THR B 1 15 ? 3.834 -24.922 -4.336 1 98.81 15 THR B C 1
ATOM 1008 O O . THR B 1 15 ? 4.324 -24.047 -3.617 1 98.81 15 THR B O 1
ATOM 1011 N N . PHE B 1 16 ? 2.803 -24.734 -5.191 1 98.75 16 PHE B N 1
ATOM 1012 C CA . PHE B 1 16 ? 2.027 -23.5 -5.23 1 98.75 16 PHE B CA 1
ATOM 1013 C C . PHE B 1 16 ? 1.312 -23.266 -3.904 1 98.75 16 PHE B C 1
ATOM 1015 O O . PHE B 1 16 ? 0.721 -24.188 -3.342 1 98.75 16 PHE B O 1
ATOM 1022 N N . GLU B 1 17 ? 1.459 -22.078 -3.318 1 98.5 17 GLU B N 1
ATOM 1023 C CA . GLU B 1 17 ? 0.779 -21.75 -2.074 1 98.5 17 GLU B CA 1
ATOM 1024 C C . GLU B 1 17 ? -0.479 -20.922 -2.34 1 98.5 17 GLU B C 1
ATOM 1026 O O . GLU B 1 17 ? -0.419 -19.875 -3 1 98.5 17 GLU B O 1
ATOM 1031 N N . GLN B 1 18 ? -1.606 -21.312 -1.73 1 97.75 18 GLN B N 1
ATOM 1032 C CA . GLN B 1 18 ? -2.916 -20.734 -1.994 1 97.75 18 GLN B CA 1
ATOM 1033 C C . GLN B 1 18 ? -3.08 -19.391 -1.271 1 97.75 18 GLN B C 1
ATOM 1035 O O . GLN B 1 18 ? -3.834 -18.531 -1.718 1 97.75 18 GLN B O 1
ATOM 1040 N N . ARG B 1 19 ? -2.455 -19.219 -0.167 1 96.94 19 ARG B N 1
ATOM 1041 C CA . ARG B 1 19 ? -2.59 -18 0.628 1 96.94 19 ARG B CA 1
ATOM 1042 C C . ARG B 1 19 ? -1.58 -16.938 0.189 1 96.94 19 ARG B C 1
ATOM 1044 O O . ARG B 1 19 ? -0.372 -17.188 0.2 1 96.94 19 ARG B O 1
ATOM 1051 N N . PHE B 1 20 ? -2.002 -15.812 -0.21 1 97.81 20 PHE B N 1
ATOM 1052 C CA . PHE B 1 20 ? -1.12 -14.75 -0.667 1 97.81 20 PHE B CA 1
ATOM 1053 C C . PHE B 1 20 ? -0.338 -14.156 0.5 1 97.81 20 PHE B C 1
ATOM 1055 O O . PHE B 1 20 ? 0.891 -14.242 0.538 1 97.81 20 PHE B O 1
ATOM 1062 N N . GLY B 1 21 ? -1.025 -13.656 1.491 1 96.94 21 GLY B N 1
ATOM 1063 C CA . GLY B 1 21 ? -0.405 -12.898 2.564 1 96.94 21 GLY B CA 1
ATOM 1064 C C . GLY B 1 21 ? 0.521 -13.734 3.43 1 96.94 21 GLY B C 1
ATOM 1065 O O . GLY B 1 21 ? 1.506 -13.219 3.967 1 96.94 21 GLY B O 1
ATOM 1066 N N . ARG B 1 22 ? 0.234 -15.016 3.582 1 96.44 22 ARG B N 1
ATOM 1067 C CA . ARG B 1 22 ? 0.942 -15.844 4.555 1 96.44 22 ARG B CA 1
ATOM 1068 C C . ARG B 1 22 ? 1.83 -16.875 3.861 1 96.44 22 ARG B C 1
ATOM 1070 O O . ARG B 1 22 ? 2.369 -17.766 4.508 1 96.44 22 ARG B O 1
ATOM 1077 N N . CYS B 1 23 ? 1.953 -16.766 2.562 1 97.62 23 CYS B N 1
ATOM 1078 C CA . CYS B 1 23 ? 2.832 -17.703 1.878 1 97.62 23 CYS B CA 1
ATOM 1079 C C . CYS B 1 23 ? 4.27 -17.562 2.365 1 97.62 23 CYS B C 1
ATOM 1081 O O . CYS B 1 23 ? 4.723 -16.453 2.662 1 97.62 23 CYS B O 1
ATOM 1083 N N . PRO B 1 24 ? 4.957 -18.641 2.387 1 97.94 24 PRO B N 1
ATOM 1084 C CA . PRO B 1 24 ? 6.336 -18.594 2.881 1 97.94 24 PRO B CA 1
ATOM 1085 C C . PRO B 1 24 ? 7.277 -17.859 1.924 1 97.94 24 PRO B C 1
ATOM 1087 O O . PRO B 1 24 ? 8.156 -17.125 2.363 1 97.94 24 PRO B O 1
ATOM 1090 N N . TYR B 1 25 ? 7.082 -18.078 0.604 1 98.62 25 TYR B N 1
ATOM 1091 C CA . TYR B 1 25 ? 7.988 -17.516 -0.388 1 98.62 25 TYR B CA 1
ATOM 1092 C C . TYR B 1 25 ? 7.211 -16.891 -1.537 1 98.62 25 TYR B C 1
ATOM 1094 O O . TYR B 1 25 ? 6.125 -17.359 -1.894 1 98.62 25 TYR B O 1
ATOM 1102 N N . PHE B 1 26 ? 7.789 -15.844 -2.068 1 98.81 26 PHE B N 1
ATOM 1103 C CA . PHE B 1 26 ? 7.441 -15.328 -3.387 1 98.81 26 PHE B CA 1
ATOM 1104 C C . PHE B 1 26 ? 8.508 -15.695 -4.41 1 98.81 26 PHE B C 1
ATOM 1106 O O . PHE B 1 26 ? 9.688 -15.406 -4.219 1 98.81 26 PHE B O 1
ATOM 1113 N N . ILE B 1 27 ? 8.148 -16.344 -5.434 1 98.94 27 ILE B N 1
ATOM 1114 C CA . ILE B 1 27 ? 9.039 -16.547 -6.57 1 98.94 27 ILE B CA 1
ATOM 1115 C C . ILE B 1 27 ? 8.828 -15.445 -7.605 1 98.94 27 ILE B C 1
ATOM 1117 O O . ILE B 1 27 ? 7.715 -15.273 -8.117 1 98.94 27 ILE B O 1
ATOM 1121 N N . ILE B 1 28 ? 9.836 -14.711 -7.836 1 98.88 28 ILE B N 1
ATOM 1122 C CA . ILE B 1 28 ? 9.828 -13.68 -8.867 1 98.88 28 ILE B CA 1
ATOM 1123 C C . ILE B 1 28 ? 10.453 -14.219 -10.148 1 98.88 28 ILE B C 1
ATOM 1125 O O . ILE B 1 28 ? 11.617 -14.609 -10.156 1 98.88 28 ILE B O 1
ATOM 1129 N N . TYR B 1 29 ? 9.695 -14.273 -11.18 1 98.88 29 TYR B N 1
ATOM 1130 C CA . TYR B 1 29 ? 10.094 -14.875 -12.445 1 98.88 29 TYR B CA 1
ATOM 1131 C C . TYR B 1 29 ? 10.016 -13.859 -13.578 1 98.88 29 TYR B C 1
ATOM 1133 O O . TYR B 1 29 ? 8.984 -13.219 -13.773 1 98.88 29 TYR B O 1
ATOM 1141 N N . ASP B 1 30 ? 11.117 -13.719 -14.289 1 98.56 30 ASP B N 1
ATOM 1142 C CA . ASP B 1 30 ? 11.172 -12.852 -15.461 1 98.56 30 ASP B CA 1
ATOM 1143 C C . ASP B 1 30 ? 10.859 -13.625 -16.734 1 98.56 30 ASP B C 1
ATOM 1145 O O . ASP B 1 30 ? 11.617 -14.516 -17.125 1 98.56 30 ASP B O 1
ATOM 1149 N N . THR B 1 31 ? 9.859 -13.281 -17.406 1 97.44 31 THR B N 1
ATOM 1150 C CA . THR B 1 31 ? 9.398 -14.062 -18.547 1 97.44 31 THR B CA 1
ATOM 1151 C C . THR B 1 31 ? 10.305 -13.844 -19.766 1 97.44 31 THR B C 1
ATOM 1153 O O . THR B 1 31 ? 10.266 -14.617 -20.719 1 97.44 31 THR B O 1
ATOM 1156 N N . ASP B 1 32 ? 11.141 -12.812 -19.734 1 96.75 32 ASP B N 1
ATOM 1157 C CA . ASP B 1 32 ? 12.062 -12.555 -20.828 1 96.75 32 ASP B CA 1
ATOM 1158 C C . ASP B 1 32 ? 13.375 -13.312 -20.641 1 96.75 32 ASP B C 1
ATOM 1160 O O . ASP B 1 32 ? 13.781 -14.086 -21.516 1 96.75 32 ASP B O 1
ATOM 1164 N N . SER B 1 33 ? 13.984 -13.195 -19.516 1 97.44 33 SER B N 1
ATOM 1165 C CA . SER B 1 33 ? 15.273 -13.828 -19.25 1 97.44 33 SER B CA 1
ATOM 1166 C C . SER B 1 33 ? 15.102 -15.266 -18.781 1 97.44 33 SER B C 1
ATOM 1168 O O . SER B 1 33 ? 16.062 -16.047 -18.766 1 97.44 33 SER B O 1
ATOM 1170 N N . LYS B 1 34 ? 13.891 -15.555 -18.328 1 97.31 34 LYS B N 1
ATOM 1171 C CA . LYS B 1 34 ? 13.555 -16.875 -17.781 1 97.31 34 LYS B CA 1
ATOM 1172 C C . LYS B 1 34 ? 14.312 -17.141 -16.484 1 97.31 34 LYS B C 1
ATOM 1174 O O . LYS B 1 34 ? 14.414 -18.281 -16.047 1 97.31 34 LYS B O 1
ATOM 1179 N N . GLU B 1 35 ? 14.859 -16.062 -15.891 1 98.19 35 GLU B N 1
ATOM 1180 C CA . GLU B 1 35 ? 15.492 -16.156 -14.578 1 98.19 35 GLU B CA 1
ATOM 1181 C C . GLU B 1 35 ? 14.484 -15.922 -13.453 1 98.19 35 GLU B C 1
ATOM 1183 O O . GLU B 1 35 ? 13.43 -15.328 -13.68 1 98.19 35 GLU B O 1
ATOM 1188 N N . PHE B 1 36 ? 14.836 -16.469 -12.297 1 98.62 36 PHE B N 1
ATOM 1189 C CA . PHE B 1 36 ? 13.938 -16.25 -11.172 1 98.62 36 PHE B CA 1
ATOM 1190 C C . PHE B 1 36 ? 14.727 -15.984 -9.891 1 98.62 36 PHE B C 1
ATOM 1192 O O . PHE B 1 36 ? 15.922 -16.281 -9.82 1 98.62 36 PHE B O 1
ATOM 1199 N N . ASP B 1 37 ? 14.133 -15.336 -8.961 1 98.5 37 ASP B N 1
ATOM 1200 C CA . ASP B 1 37 ? 14.602 -15.141 -7.594 1 98.5 37 ASP B CA 1
ATOM 1201 C C . ASP B 1 37 ? 13.523 -15.539 -6.582 1 98.5 37 ASP B C 1
ATOM 1203 O O . ASP B 1 37 ? 12.336 -15.523 -6.895 1 98.5 37 ASP B O 1
ATOM 1207 N N . ALA B 1 38 ? 13.984 -16 -5.465 1 98.69 38 ALA B N 1
ATOM 1208 C CA . ALA B 1 38 ? 13.07 -16.328 -4.375 1 98.69 38 ALA B CA 1
ATOM 1209 C C . ALA B 1 38 ? 13.219 -15.344 -3.219 1 98.69 38 ALA B C 1
ATOM 1211 O O . ALA B 1 38 ? 14.328 -15.055 -2.779 1 98.69 38 ALA B O 1
ATOM 1212 N N . ILE B 1 39 ? 12.078 -14.852 -2.768 1 97.69 39 ILE B N 1
ATOM 1213 C CA . ILE B 1 39 ? 12.055 -13.945 -1.625 1 97.69 39 ILE B CA 1
ATOM 1214 C C . ILE B 1 39 ? 11.273 -14.578 -0.476 1 97.69 39 ILE B C 1
ATOM 1216 O O . ILE B 1 39 ? 10.15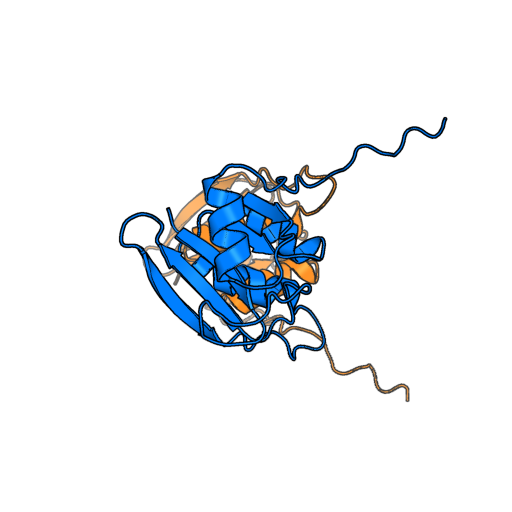6 -15.062 -0.669 1 97.69 39 ILE B O 1
ATOM 1220 N N . GLU B 1 40 ? 11.945 -14.609 0.678 1 97.62 40 GLU B N 1
ATOM 1221 C CA . GLU B 1 40 ? 11.203 -15.039 1.86 1 97.62 40 GLU B CA 1
ATOM 1222 C C . GLU B 1 40 ? 10.18 -13.984 2.281 1 97.62 40 GLU B C 1
ATOM 1224 O O . GLU B 1 40 ? 10.5 -12.797 2.35 1 97.62 40 GLU B O 1
ATOM 1229 N N . ASN B 1 41 ? 8.922 -14.422 2.459 1 97 41 ASN B N 1
ATOM 1230 C CA . ASN B 1 41 ? 7.891 -13.523 2.975 1 97 41 ASN B CA 1
ATOM 1231 C C . ASN B 1 41 ? 7.906 -13.469 4.5 1 97 41 ASN B C 1
ATOM 1233 O O . ASN B 1 41 ? 7.391 -14.367 5.164 1 97 41 ASN B O 1
ATOM 1237 N N . THR B 1 42 ? 8.375 -12.422 5.082 1 93.38 42 THR B N 1
ATOM 1238 C CA . THR B 1 42 ? 8.5 -12.297 6.531 1 93.38 42 THR B CA 1
ATOM 1239 C C . THR B 1 42 ? 7.238 -11.688 7.129 1 93.38 42 THR B C 1
ATOM 1241 O O . THR B 1 42 ? 7.113 -11.578 8.352 1 93.38 42 THR B O 1
ATOM 1244 N N . ASN B 1 43 ? 6.328 -11.359 6.309 1 91.19 43 ASN B N 1
ATOM 1245 C CA . ASN B 1 43 ? 5.094 -10.719 6.762 1 91.19 43 ASN B CA 1
ATOM 1246 C C . ASN B 1 43 ? 4.043 -11.75 7.164 1 91.19 43 ASN B C 1
ATOM 1248 O O . ASN B 1 43 ? 3.066 -11.414 7.832 1 91.19 43 ASN B O 1
ATOM 1252 N N . GLY B 1 44 ? 4.273 -13.031 6.801 1 87.75 44 GLY B N 1
ATOM 1253 C CA . GLY B 1 44 ? 3.289 -14.086 6.984 1 87.75 44 GLY B CA 1
ATOM 1254 C C . GLY B 1 44 ? 2.957 -14.336 8.445 1 87.75 44 GLY B C 1
ATOM 1255 O O . GLY B 1 44 ? 1.874 -14.836 8.758 1 87.75 44 GLY B O 1
ATOM 1256 N N . ASP B 1 45 ? 3.807 -13.914 9.336 1 83.31 45 ASP B N 1
ATOM 1257 C CA . ASP B 1 45 ? 3.621 -14.211 10.75 1 83.31 45 ASP B CA 1
ATOM 1258 C C . ASP B 1 45 ? 2.895 -13.07 11.461 1 83.31 45 ASP B C 1
ATOM 1260 O O . ASP B 1 45 ? 2.582 -13.172 12.648 1 83.31 45 ASP B O 1
ATOM 1264 N N . SER B 1 46 ? 2.637 -12.023 10.773 1 81.19 46 SER B N 1
ATOM 1265 C CA . SER B 1 46 ? 1.954 -10.898 11.406 1 81.19 46 SER B CA 1
ATOM 1266 C C . SER B 1 46 ? 0.519 -11.258 11.773 1 81.19 46 SER B C 1
ATOM 1268 O O . SER B 1 46 ? -0.172 -11.938 11.016 1 81.19 46 SER B O 1
ATOM 1270 N N . ALA B 1 47 ? 0.262 -10.93 12.984 1 71.88 47 ALA B N 1
ATOM 1271 C CA . ALA B 1 47 ? -1.104 -11.18 13.438 1 71.88 47 ALA B CA 1
ATOM 1272 C C . ALA B 1 47 ? -2.113 -10.414 12.586 1 71.88 47 ALA B C 1
ATOM 1274 O O . ALA B 1 47 ? -3.188 -10.93 12.273 1 71.88 47 ALA B O 1
ATOM 1275 N N . HIS B 1 48 ? -1.728 -9.172 12.305 1 75.38 48 HIS B N 1
ATOM 1276 C CA . HIS B 1 48 ? -2.584 -8.32 11.484 1 75.38 48 HIS B CA 1
ATOM 1277 C C . HIS B 1 48 ? -1.794 -7.668 10.359 1 75.38 48 HIS B C 1
ATOM 1279 O O . HIS B 1 48 ? -0.593 -7.418 10.492 1 75.38 48 HIS B O 1
ATOM 1285 N N . GLY B 1 49 ? -2.432 -7.738 9.234 1 81.81 49 GLY B N 1
ATOM 1286 C CA . GLY B 1 49 ? -1.817 -6.93 8.195 1 81.81 49 GLY B CA 1
ATOM 1287 C C . GLY B 1 49 ? -0.855 -7.711 7.316 1 81.81 49 GLY B C 1
ATOM 1288 O O . GLY B 1 49 ? -0.047 -7.125 6.594 1 81.81 49 GLY B O 1
ATOM 1289 N N . ALA B 1 50 ? -0.892 -9.047 7.492 1 87.62 50 ALA B N 1
ATOM 1290 C CA . ALA B 1 50 ? -0.004 -9.859 6.664 1 87.62 50 ALA B CA 1
ATOM 1291 C C . ALA B 1 50 ? -0.202 -9.555 5.184 1 87.62 50 ALA B C 1
ATOM 1293 O O . ALA B 1 50 ? 0.768 -9.445 4.43 1 87.62 50 ALA B O 1
ATOM 1294 N N . GLY B 1 51 ? -1.45 -9.414 4.785 1 94.75 51 GLY B N 1
ATOM 1295 C CA . GLY B 1 51 ? -1.763 -9.125 3.395 1 94.75 51 GLY B CA 1
ATOM 1296 C C . GLY B 1 51 ? -1.181 -7.812 2.908 1 94.75 51 GLY B C 1
ATOM 1297 O O . GLY B 1 51 ? -0.562 -7.754 1.845 1 94.75 51 GLY B O 1
ATOM 1298 N N . ILE B 1 52 ? -1.356 -6.836 3.697 1 93.88 52 ILE B N 1
ATOM 1299 C CA . ILE B 1 52 ? -0.875 -5.512 3.309 1 93.88 52 ILE B CA 1
ATOM 1300 C C . ILE B 1 52 ? 0.651 -5.516 3.25 1 93.88 52 ILE B C 1
ATOM 1302 O O . ILE B 1 52 ? 1.242 -5.059 2.268 1 93.88 52 ILE B O 1
ATOM 1306 N N . GLY B 1 53 ? 1.309 -6.066 4.273 1 94.38 53 GLY B N 1
ATOM 1307 C CA . GLY B 1 53 ? 2.76 -6.156 4.266 1 94.38 53 GLY B CA 1
ATOM 1308 C C . GLY B 1 53 ? 3.303 -6.938 3.084 1 94.38 53 GLY B C 1
ATOM 1309 O O . GLY B 1 53 ? 4.273 -6.52 2.447 1 94.38 53 GLY B O 1
ATOM 1310 N N . SER B 1 54 ? 2.682 -8.055 2.828 1 97 54 SER B N 1
ATOM 1311 C CA . SER B 1 54 ? 3.1 -8.891 1.702 1 97 54 SER B CA 1
ATOM 1312 C C . SER B 1 54 ? 2.895 -8.164 0.376 1 97 54 SER B C 1
ATOM 1314 O O . SER B 1 54 ? 3.758 -8.211 -0.503 1 97 54 SER B O 1
ATOM 1316 N N . ALA B 1 55 ? 1.735 -7.473 0.242 1 96.69 55 ALA B N 1
ATOM 1317 C CA . ALA B 1 55 ? 1.459 -6.707 -0.97 1 96.69 55 ALA B CA 1
ATOM 1318 C C . ALA B 1 55 ? 2.5 -5.609 -1.175 1 96.69 55 ALA B C 1
ATOM 1320 O O . ALA B 1 55 ? 2.973 -5.395 -2.293 1 96.69 55 ALA B O 1
ATOM 1321 N N . GLN B 1 56 ? 2.873 -4.938 -0.128 1 94.38 56 GLN B N 1
ATOM 1322 C CA . GLN B 1 56 ? 3.889 -3.895 -0.215 1 94.38 56 GLN B CA 1
ATOM 1323 C C . GLN B 1 56 ? 5.234 -4.473 -0.64 1 94.38 56 GLN B C 1
ATOM 1325 O O . GLN B 1 56 ? 5.965 -3.855 -1.417 1 94.38 56 GLN B O 1
ATOM 1330 N N . GLU B 1 57 ? 5.543 -5.621 -0.1 1 94.81 57 GLU B N 1
ATOM 1331 C CA . GLU B 1 57 ? 6.766 -6.301 -0.518 1 94.81 57 GLU B CA 1
ATOM 1332 C C . GLU B 1 57 ? 6.754 -6.582 -2.018 1 94.81 57 GLU B C 1
ATOM 1334 O O . GLU B 1 57 ? 7.746 -6.34 -2.707 1 94.81 57 GLU B O 1
ATOM 1339 N N . VAL B 1 58 ? 5.715 -7.039 -2.52 1 97.25 58 VAL B N 1
ATOM 1340 C CA . VAL B 1 58 ? 5.57 -7.336 -3.939 1 97.25 58 VAL B CA 1
ATOM 1341 C C . VAL B 1 58 ? 5.723 -6.055 -4.754 1 97.25 58 VAL B C 1
ATOM 1343 O O . VAL B 1 58 ? 6.457 -6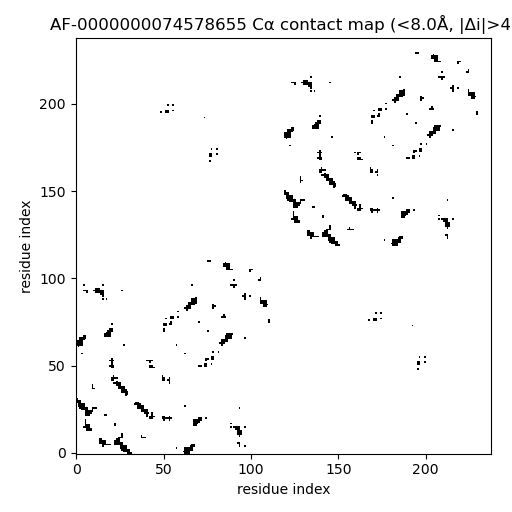.023 -5.746 1 97.25 58 VAL B O 1
ATOM 1346 N N . VAL B 1 59 ? 5.016 -4.988 -4.359 1 94.56 59 VAL B N 1
ATOM 1347 C CA . VAL B 1 59 ? 5.055 -3.701 -5.051 1 94.56 59 VAL B CA 1
ATOM 1348 C C . VAL B 1 59 ? 6.496 -3.205 -5.137 1 94.56 59 VAL B C 1
ATOM 1350 O O . VAL B 1 59 ? 6.91 -2.654 -6.156 1 94.56 59 VAL B O 1
ATOM 1353 N N . SER B 1 60 ? 7.258 -3.422 -4.109 1 93.56 60 SER B N 1
ATOM 1354 C CA . SER B 1 60 ? 8.625 -2.918 -4.043 1 93.56 60 SER B CA 1
ATOM 1355 C C . SER B 1 60 ? 9.531 -3.639 -5.039 1 93.56 60 SER B C 1
ATOM 1357 O O . SER B 1 60 ? 10.641 -3.189 -5.309 1 93.56 60 SER B O 1
ATOM 1359 N N . LYS B 1 61 ? 9.086 -4.715 -5.664 1 95.31 61 LYS B N 1
ATOM 1360 C CA . LYS B 1 61 ? 9.922 -5.531 -6.543 1 95.31 61 LYS B CA 1
ATOM 1361 C C . LYS B 1 61 ? 9.594 -5.273 -8.008 1 95.31 61 LYS B C 1
ATOM 1363 O O . LYS B 1 61 ? 10.062 -5.996 -8.891 1 95.31 61 LYS B O 1
ATOM 1368 N N . ASN B 1 62 ? 8.789 -4.285 -8.32 1 93.44 62 ASN B N 1
ATOM 1369 C CA . ASN B 1 62 ? 8.422 -3.891 -9.672 1 93.44 62 ASN B CA 1
ATOM 1370 C C . ASN B 1 62 ? 7.762 -5.039 -10.43 1 93.44 62 ASN B C 1
ATOM 1372 O O . ASN B 1 62 ? 8.125 -5.324 -11.57 1 93.44 62 ASN B O 1
ATOM 1376 N N . ILE B 1 63 ? 6.875 -5.656 -9.836 1 97.5 63 ILE B N 1
ATOM 1377 C CA . ILE B 1 63 ? 6.125 -6.793 -10.352 1 97.5 63 ILE B CA 1
ATOM 1378 C C . ILE B 1 63 ? 4.996 -6.301 -11.25 1 97.5 63 ILE B C 1
ATOM 1380 O O . ILE B 1 63 ? 4.336 -5.309 -10.945 1 97.5 63 ILE B O 1
ATOM 1384 N N . ASP B 1 64 ? 4.703 -7.125 -12.297 1 98 64 ASP B N 1
ATOM 1385 C CA . ASP B 1 64 ? 3.588 -6.809 -13.188 1 98 64 ASP B CA 1
ATOM 1386 C C . ASP B 1 64 ? 2.361 -7.652 -12.852 1 98 64 ASP B C 1
ATOM 1388 O O . ASP B 1 64 ? 1.229 -7.172 -12.938 1 98 64 ASP B O 1
ATOM 1392 N N . VAL B 1 65 ? 2.66 -8.875 -12.5 1 98.69 65 VAL B N 1
ATOM 1393 C CA . VAL B 1 65 ? 1.581 -9.844 -12.336 1 98.69 65 VAL B CA 1
ATOM 1394 C C . VAL B 1 65 ? 1.841 -10.695 -11.094 1 98.69 65 VAL B C 1
ATOM 1396 O O . VAL B 1 65 ? 2.971 -11.133 -10.859 1 98.69 65 VAL B O 1
ATOM 1399 N N . VAL B 1 66 ? 0.77 -10.828 -10.352 1 98.88 66 VAL B N 1
ATOM 1400 C CA . VAL B 1 66 ? 0.795 -11.773 -9.242 1 98.88 66 VAL B CA 1
ATOM 1401 C C . VAL B 1 66 ? -0.09 -12.977 -9.562 1 98.88 66 VAL B C 1
ATOM 1403 O O . VAL B 1 66 ? -1.202 -12.82 -10.07 1 98.88 66 VAL B O 1
ATOM 1406 N N . ILE B 1 67 ? 0.461 -14.18 -9.359 1 98.88 67 ILE B N 1
ATOM 1407 C CA . ILE B 1 67 ? -0.307 -15.422 -9.438 1 98.88 67 ILE B CA 1
ATOM 1408 C C . ILE B 1 67 ? -0.437 -16.031 -8.047 1 98.88 67 ILE B C 1
ATOM 1410 O O . ILE B 1 67 ? 0.564 -16.406 -7.426 1 98.88 67 ILE B O 1
ATOM 1414 N N . SER B 1 68 ? -1.612 -16.047 -7.555 1 98.62 68 SER B N 1
ATOM 1415 C CA . SER B 1 68 ? -1.898 -16.562 -6.219 1 98.62 68 SER B CA 1
ATOM 1416 C C . SER B 1 68 ? -3.295 -17.172 -6.152 1 98.62 68 SER B C 1
ATOM 1418 O O . SER B 1 68 ? -3.961 -17.328 -7.18 1 98.62 68 SER B O 1
ATOM 1420 N N . GLY B 1 69 ? -3.639 -17.781 -5 1 96.5 69 GLY B N 1
ATOM 1421 C CA . GLY B 1 69 ? -4.965 -18.328 -4.766 1 96.5 69 GLY B CA 1
ATOM 1422 C C . GLY B 1 69 ? -5.906 -17.344 -4.094 1 96.5 69 GLY B C 1
ATOM 1423 O O . GLY B 1 69 ? -6.492 -16.484 -4.758 1 96.5 69 GLY B O 1
ATOM 1424 N N . ASN B 1 70 ? -5.961 -17.344 -2.717 1 94.19 70 ASN B N 1
ATOM 1425 C CA . ASN B 1 70 ? -6.82 -16.469 -1.917 1 94.19 70 ASN B CA 1
ATOM 1426 C C . ASN B 1 70 ? -6.078 -15.227 -1.442 1 94.19 70 ASN B C 1
ATOM 1428 O O . ASN B 1 70 ? -5 -15.328 -0.853 1 94.19 70 ASN B O 1
ATOM 1432 N N . MET B 1 71 ? -6.641 -14.086 -1.803 1 94.62 71 MET B N 1
ATOM 1433 C CA . MET B 1 71 ? -6.066 -12.805 -1.396 1 94.62 71 MET B CA 1
ATOM 1434 C C . MET B 1 71 ? -7.109 -11.938 -0.701 1 94.62 71 MET B C 1
ATOM 1436 O O . MET B 1 71 ? -8.219 -11.758 -1.21 1 94.62 71 MET B O 1
ATOM 1440 N N . GLY B 1 72 ? -6.742 -11.508 0.466 1 93.31 72 GLY B N 1
ATOM 1441 C CA . GLY B 1 72 ? -7.645 -10.609 1.17 1 93.31 72 GLY B CA 1
ATOM 1442 C C . GLY B 1 72 ? -7.898 -9.312 0.425 1 93.31 72 GLY B C 1
ATOM 1443 O O . GLY B 1 72 ? -7.055 -8.859 -0.352 1 93.31 72 GLY B O 1
ATOM 1444 N N . PRO B 1 73 ? -9.055 -8.695 0.758 1 91.56 73 PRO B N 1
ATOM 1445 C CA . PRO B 1 73 ? -9.445 -7.484 0.032 1 91.56 73 PRO B CA 1
ATOM 1446 C C . PRO B 1 73 ? -8.438 -6.352 0.185 1 91.56 73 PRO B C 1
ATOM 1448 O O . PRO B 1 73 ? -8.242 -5.566 -0.745 1 91.56 73 PRO B O 1
ATOM 1451 N N . ASN B 1 74 ? -7.777 -6.234 1.335 1 92.56 74 ASN B N 1
ATOM 1452 C CA . ASN B 1 74 ? -6.824 -5.148 1.558 1 92.56 74 ASN B CA 1
ATOM 1453 C C . ASN B 1 74 ? -5.562 -5.328 0.718 1 92.56 74 ASN B C 1
ATOM 1455 O O . ASN B 1 74 ? -5.062 -4.363 0.135 1 92.56 74 ASN B O 1
ATOM 1459 N N . ALA B 1 75 ? -5.059 -6.566 0.696 1 95.19 75 ALA B N 1
ATOM 1460 C CA . ALA B 1 75 ? -3.916 -6.871 -0.162 1 95.19 75 ALA B CA 1
ATOM 1461 C C . ALA B 1 75 ? -4.242 -6.594 -1.627 1 95.19 75 ALA B C 1
ATOM 1463 O O . ALA B 1 75 ? -3.445 -5.98 -2.342 1 95.19 75 ALA B O 1
ATOM 1464 N N . LYS B 1 76 ? -5.383 -7.016 -2.012 1 95.19 76 LYS B N 1
ATOM 1465 C CA . LYS B 1 76 ? -5.824 -6.809 -3.389 1 95.19 76 LYS B CA 1
ATOM 1466 C C . LYS B 1 76 ? -5.902 -5.32 -3.719 1 95.19 76 LYS B C 1
ATOM 1468 O O . LYS B 1 76 ? -5.527 -4.902 -4.816 1 95.19 76 LYS B O 1
ATOM 1473 N N . GLN B 1 77 ? -6.406 -4.566 -2.852 1 93.12 77 GLN B N 1
ATOM 1474 C CA . GLN B 1 77 ? -6.527 -3.127 -3.062 1 93.12 77 GLN B CA 1
ATOM 1475 C C . GLN B 1 77 ? -5.16 -2.477 -3.234 1 93.12 77 GLN B C 1
ATOM 1477 O O . GLN B 1 77 ? -4.984 -1.6 -4.082 1 93.12 77 GLN B O 1
ATOM 1482 N N . VAL B 1 78 ? -4.23 -2.867 -2.443 1 94.5 78 VAL B N 1
ATOM 1483 C CA . VAL B 1 78 ? -2.877 -2.336 -2.559 1 94.5 78 VAL B CA 1
ATOM 1484 C C . VAL B 1 78 ? -2.311 -2.656 -3.939 1 94.5 78 VAL B C 1
ATOM 1486 O O . VAL B 1 78 ? -1.768 -1.779 -4.613 1 94.5 78 VAL B O 1
ATOM 1489 N N . LEU B 1 79 ? -2.441 -3.881 -4.383 1 96.31 79 LEU B N 1
ATOM 1490 C CA . LEU B 1 79 ? -1.914 -4.285 -5.684 1 96.31 79 LEU B CA 1
ATOM 1491 C C . LEU B 1 79 ? -2.629 -3.549 -6.812 1 96.31 79 LEU B C 1
ATOM 1493 O O . LEU B 1 79 ? -1.992 -3.096 -7.766 1 96.31 79 LEU B O 1
ATOM 1497 N N . ASP B 1 80 ? -3.939 -3.391 -6.652 1 93.25 80 ASP B N 1
ATOM 1498 C CA . ASP B 1 80 ? -4.719 -2.668 -7.652 1 93.25 80 ASP B CA 1
ATOM 1499 C C . ASP B 1 80 ? -4.25 -1.221 -7.777 1 93.25 80 ASP B C 1
ATOM 1501 O O . ASP B 1 80 ? -4.156 -0.685 -8.883 1 93.25 80 ASP B O 1
ATOM 1505 N N . GLY B 1 81 ? -4.004 -0.654 -6.652 1 90.19 81 GLY B N 1
ATOM 1506 C CA . GLY B 1 81 ? -3.551 0.729 -6.637 1 90.19 81 GLY B CA 1
ATOM 1507 C C . GLY B 1 81 ? -2.236 0.936 -7.363 1 90.19 81 GLY B C 1
ATOM 1508 O O . GLY B 1 81 ? -1.931 2.047 -7.801 1 90.19 81 GLY B O 1
ATOM 1509 N N . GLU B 1 82 ? -1.501 -0.108 -7.504 1 92.25 82 GLU B N 1
ATOM 1510 C CA . GLU B 1 82 ? -0.217 -0.041 -8.195 1 92.25 82 GLU B CA 1
ATOM 1511 C C . GLU B 1 82 ? -0.308 -0.657 -9.586 1 92.25 82 GLU B C 1
ATOM 1513 O O . GLU B 1 82 ? 0.713 -0.867 -10.25 1 92.25 82 GLU B O 1
ATOM 1518 N N . ASN B 1 83 ? -1.498 -1.015 -9.984 1 93.81 83 ASN B N 1
ATOM 1519 C CA . ASN B 1 83 ? -1.807 -1.551 -11.305 1 93.81 83 ASN B CA 1
ATOM 1520 C C . ASN B 1 83 ? -1.141 -2.904 -11.531 1 93.81 83 ASN B C 1
ATOM 1522 O O . ASN B 1 83 ? -0.697 -3.207 -12.641 1 93.81 83 ASN B O 1
ATOM 1526 N N . ILE B 1 84 ? -1.015 -3.613 -10.555 1 96.94 84 ILE B N 1
ATOM 1527 C CA . ILE B 1 84 ? -0.521 -4.984 -10.648 1 96.94 84 ILE B CA 1
ATOM 1528 C C . ILE B 1 84 ? -1.694 -5.941 -10.836 1 96.94 84 ILE B C 1
ATOM 1530 O O . ILE B 1 84 ? -2.627 -5.957 -10.023 1 96.94 84 ILE B O 1
ATOM 1534 N N . LYS B 1 85 ? -1.657 -6.781 -11.828 1 97.38 85 LYS B N 1
ATOM 1535 C CA . LYS B 1 85 ? -2.725 -7.738 -12.109 1 97.38 85 LYS B CA 1
ATOM 1536 C C . LYS B 1 85 ? -2.572 -8.992 -11.258 1 97.38 85 LYS B C 1
ATOM 1538 O O . LYS B 1 85 ? -1.454 -9.445 -10.992 1 97.38 85 LYS B O 1
ATOM 1543 N N . VAL B 1 86 ? -3.697 -9.508 -10.883 1 98.38 86 VAL B N 1
ATOM 1544 C CA . VAL B 1 86 ? -3.695 -10.719 -10.078 1 98.38 86 VAL B CA 1
ATOM 1545 C C . VAL B 1 86 ? -4.434 -11.836 -10.812 1 98.38 86 VAL B C 1
ATOM 1547 O O . VAL B 1 86 ? -5.535 -11.625 -11.32 1 98.38 86 VAL B O 1
ATOM 1550 N N . TYR B 1 87 ? -3.816 -12.961 -10.906 1 98.62 87 TYR B N 1
ATOM 1551 C CA . TYR B 1 87 ? -4.402 -14.141 -11.531 1 98.62 87 TYR B CA 1
ATOM 1552 C C . TYR B 1 87 ? -4.57 -15.266 -10.523 1 98.62 87 TYR B C 1
ATOM 1554 O O . TYR B 1 87 ? -3.748 -15.43 -9.617 1 98.62 87 TYR B O 1
ATOM 1562 N N . LYS B 1 88 ? -5.605 -16.031 -10.766 1 98.44 88 LYS B N 1
ATOM 1563 C CA . LYS B 1 88 ? -5.848 -17.219 -9.953 1 98.44 88 LYS B CA 1
ATOM 1564 C C . LYS B 1 88 ? -5.016 -18.406 -10.445 1 98.44 88 LYS B C 1
ATOM 1566 O O . LYS B 1 88 ? -5.246 -18.922 -11.539 1 98.44 88 LYS B O 1
ATOM 1571 N N . GLY B 1 89 ? -4.047 -18.828 -9.602 1 98.56 89 GLY B N 1
ATOM 1572 C CA . GLY B 1 89 ? -3.291 -20.016 -9.93 1 98.56 89 GLY B CA 1
ATOM 1573 C C . GLY B 1 89 ? -4.113 -21.297 -9.844 1 98.56 89 GLY B C 1
ATOM 1574 O O . GLY B 1 89 ? -4.953 -21.422 -8.953 1 98.56 89 GLY B O 1
ATOM 1575 N N . THR B 1 90 ? -3.869 -22.219 -10.719 1 98.19 90 THR B N 1
ATOM 1576 C CA . THR B 1 90 ? -4.59 -23.484 -10.727 1 98.19 90 THR B CA 1
ATOM 1577 C C . THR B 1 90 ? -3.619 -24.656 -10.773 1 98.19 90 THR B C 1
ATOM 1579 O O . THR B 1 90 ? -4.016 -25.797 -10.562 1 98.19 90 THR B O 1
ATOM 1582 N N . GLY B 1 91 ? -2.346 -24.375 -11.062 1 98.5 91 GLY B N 1
ATOM 1583 C CA . GLY B 1 91 ? -1.347 -25.438 -11.102 1 98.5 91 GLY B CA 1
ATOM 1584 C C . GLY B 1 91 ? -0.878 -25.859 -9.719 1 98.5 91 GLY B C 1
ATOM 1585 O O . GLY B 1 91 ? -1.082 -25.141 -8.742 1 98.5 91 GLY B O 1
ATOM 1586 N N . SER B 1 92 ? -0.252 -26.984 -9.688 1 98.56 92 SER B N 1
ATOM 1587 C CA . SER B 1 92 ? 0.202 -27.531 -8.414 1 98.56 92 SER B CA 1
ATOM 1588 C C . SER B 1 92 ? 1.547 -26.938 -8.008 1 98.56 92 SER B C 1
ATOM 1590 O O . SER B 1 92 ? 1.855 -26.844 -6.816 1 98.56 92 SER B O 1
ATOM 1592 N N . THR B 1 93 ? 2.369 -26.578 -8.992 1 98.88 93 THR B N 1
ATOM 1593 C CA . THR B 1 93 ? 3.695 -26.031 -8.703 1 98.88 93 THR B CA 1
ATOM 1594 C C . THR B 1 93 ? 3.826 -24.609 -9.234 1 98.88 93 THR B C 1
ATOM 1596 O O . THR B 1 93 ? 2.982 -24.141 -10 1 98.88 93 THR B O 1
ATOM 1599 N N . VAL B 1 94 ? 4.84 -23.922 -8.781 1 98.94 94 VAL B N 1
ATOM 1600 C CA . VAL B 1 94 ? 5.16 -22.594 -9.281 1 98.94 94 VAL B CA 1
ATOM 1601 C C . VAL B 1 94 ? 5.344 -22.641 -10.797 1 98.94 94 VAL B C 1
ATOM 1603 O O . VAL B 1 94 ? 4.73 -21.859 -11.523 1 98.94 94 VAL B O 1
ATOM 1606 N N . LEU B 1 95 ? 6.113 -23.625 -11.242 1 98.81 95 LEU B N 1
ATOM 1607 C CA . LEU B 1 95 ? 6.43 -23.766 -12.664 1 98.81 95 LEU B CA 1
ATOM 1608 C C . LEU B 1 95 ? 5.164 -23.984 -13.484 1 98.81 95 LEU B C 1
ATOM 1610 O O . LEU B 1 95 ? 4.98 -23.359 -14.531 1 98.81 95 LEU B O 1
ATOM 1614 N N . GLU B 1 96 ? 4.332 -24.875 -13 1 98.88 96 GLU B N 1
ATOM 1615 C CA . GLU B 1 96 ? 3.09 -25.156 -13.711 1 98.88 96 GLU B CA 1
ATOM 1616 C C . GLU B 1 96 ? 2.25 -23.891 -13.875 1 98.88 96 GLU B C 1
ATOM 1618 O O . GLU B 1 96 ? 1.639 -23.688 -14.93 1 98.88 96 GLU B O 1
ATOM 1623 N N . ASN B 1 97 ? 2.164 -23.094 -12.875 1 98.94 97 ASN B N 1
ATOM 1624 C CA . ASN B 1 97 ? 1.365 -21.875 -12.953 1 98.94 97 ASN B CA 1
ATOM 1625 C C . ASN B 1 97 ? 1.988 -20.844 -13.898 1 98.94 97 ASN B C 1
ATOM 1627 O O . ASN B 1 97 ? 1.273 -20.109 -14.57 1 98.94 97 ASN B O 1
ATOM 1631 N N . ILE B 1 98 ? 3.312 -20.766 -13.984 1 98.81 98 ILE B N 1
ATOM 1632 C CA . ILE B 1 98 ? 3.982 -19.906 -14.961 1 98.81 98 ILE B CA 1
ATOM 1633 C C . ILE B 1 98 ? 3.592 -20.344 -16.375 1 98.81 98 ILE B C 1
ATOM 1635 O O . ILE B 1 98 ? 3.23 -19.5 -17.203 1 98.81 98 ILE B O 1
ATOM 1639 N N . GLU B 1 99 ? 3.629 -21.625 -16.594 1 98.69 99 GLU B N 1
ATOM 1640 C CA . GLU B 1 99 ? 3.299 -22.156 -17.922 1 98.69 99 GLU B CA 1
ATOM 1641 C C . GLU B 1 99 ? 1.846 -21.875 -18.281 1 98.69 99 GLU B C 1
ATOM 1643 O O . GLU B 1 99 ? 1.555 -21.453 -19.406 1 98.69 99 GLU B O 1
ATOM 1648 N N . LEU B 1 100 ? 0.989 -22.141 -17.344 1 98.81 100 LEU B N 1
ATOM 1649 C CA . LEU B 1 100 ? -0.425 -21.859 -17.578 1 98.81 100 LEU B CA 1
ATOM 1650 C C . LEU B 1 100 ? -0.649 -20.391 -17.891 1 98.81 100 LEU B C 1
ATOM 1652 O O . LEU B 1 100 ? -1.452 -20.047 -18.766 1 98.81 100 LEU B O 1
ATOM 1656 N N . PHE B 1 101 ? 0.048 -19.516 -17.234 1 98.75 101 PHE B N 1
ATOM 1657 C CA . PHE B 1 101 ? -0.056 -18.078 -17.5 1 98.75 101 PHE B CA 1
ATOM 1658 C C . PHE B 1 101 ? 0.426 -17.75 -18.906 1 98.75 101 PHE B C 1
ATOM 1660 O O . PHE B 1 101 ? -0.239 -17.016 -19.641 1 98.75 101 PHE B O 1
ATOM 1667 N N . GLU B 1 102 ? 1.549 -18.266 -19.281 1 98 102 GLU B N 1
ATOM 1668 C CA . GLU B 1 102 ? 2.127 -17.984 -20.594 1 98 102 GLU B CA 1
ATOM 1669 C C . GLU B 1 102 ? 1.223 -18.484 -21.719 1 98 102 GLU B C 1
ATOM 1671 O O . GLU B 1 102 ? 1.217 -17.922 -22.812 1 98 102 GLU B O 1
ATOM 1676 N N . LYS B 1 103 ? 0.488 -19.484 -21.422 1 98.19 103 LYS B N 1
ATOM 1677 C CA . LYS B 1 103 ? -0.451 -20.047 -22.391 1 98.19 103 LYS B CA 1
ATOM 1678 C C . LYS B 1 103 ? -1.797 -19.328 -22.328 1 98.19 103 LYS B C 1
ATOM 1680 O O . LYS B 1 103 ? -2.744 -19.719 -23.016 1 98.19 103 LYS B O 1
ATOM 1685 N N . ASN B 1 104 ? -1.918 -18.344 -21.469 1 98.31 104 ASN B N 1
ATOM 1686 C CA . ASN B 1 104 ? -3.139 -17.562 -21.266 1 98.31 104 ASN B CA 1
ATOM 1687 C C . ASN B 1 104 ? -4.277 -18.438 -20.75 1 98.31 104 ASN B C 1
ATOM 1689 O O . ASN B 1 104 ? -5.426 -18.281 -21.188 1 98.31 104 ASN B O 1
ATOM 1693 N N . GLU B 1 105 ? -3.943 -19.328 -19.844 1 98.5 105 GLU B N 1
ATOM 1694 C CA . GLU B 1 105 ? -4.934 -20.281 -19.359 1 98.5 105 GLU B CA 1
ATOM 1695 C C . GLU B 1 105 ? -5.316 -19.984 -17.906 1 98.5 105 GLU B C 1
ATOM 1697 O O . GLU B 1 105 ? -5.992 -20.781 -17.266 1 98.5 105 GLU B O 1
ATOM 1702 N N . LEU B 1 106 ? -4.859 -18.922 -17.344 1 98.56 106 LEU B N 1
ATOM 1703 C CA . LEU B 1 106 ? -5.273 -18.484 -16.016 1 98.56 106 LEU B CA 1
ATOM 1704 C C . LEU B 1 106 ? -6.27 -17.328 -16.109 1 98.56 106 LEU B C 1
ATOM 1706 O O . LEU B 1 106 ? -6.215 -16.531 -17.047 1 98.56 106 LEU B O 1
ATOM 1710 N N . SER B 1 107 ? -7.137 -17.219 -15.062 1 97.75 107 SER B N 1
ATOM 1711 C CA . SER B 1 107 ? -8.141 -16.156 -15.016 1 97.75 107 SER B CA 1
ATOM 1712 C C . SER B 1 107 ? -7.676 -15 -14.141 1 97.75 107 SER B C 1
ATOM 1714 O O . SER B 1 107 ? -7.152 -15.211 -13.047 1 97.75 107 SER B O 1
ATOM 1716 N N . GLU B 1 108 ? -7.844 -13.82 -14.641 1 96.81 108 GLU B N 1
ATOM 1717 C CA . GLU B 1 108 ? -7.539 -12.625 -13.852 1 96.81 108 GLU B CA 1
ATOM 1718 C C . GLU B 1 108 ? -8.594 -12.391 -12.781 1 96.81 108 GLU B C 1
ATOM 1720 O O . GLU B 1 108 ? -9.797 -12.531 -13.039 1 96.81 108 GLU B O 1
ATOM 1725 N N . ILE B 1 109 ? -8.141 -12.117 -11.578 1 92.75 109 ILE B N 1
ATOM 1726 C CA . ILE B 1 109 ? -9.047 -11.734 -10.492 1 92.75 109 ILE B CA 1
ATOM 1727 C C . ILE B 1 109 ? -9.289 -10.227 -10.531 1 92.75 109 ILE B C 1
ATOM 1729 O O . ILE B 1 109 ? -8.383 -9.438 -10.273 1 92.75 109 ILE B O 1
ATOM 1733 N N . THR B 1 110 ? -10.375 -9.883 -10.898 1 82.88 110 THR B N 1
ATOM 1734 C CA . THR B 1 110 ? -10.68 -8.461 -11 1 82.88 110 THR B CA 1
ATOM 1735 C C . THR B 1 110 ? -11.422 -7.973 -9.758 1 82.88 110 THR B C 1
ATOM 1737 O O . THR B 1 110 ? -12.055 -8.766 -9.055 1 82.88 110 THR B O 1
ATOM 1740 N N . GLN B 1 111 ? -11.133 -7.184 -8.828 1 60.5 111 GLN B N 1
ATOM 1741 C CA . GLN B 1 111 ? -11.867 -6.652 -7.68 1 60.5 111 GLN B CA 1
ATOM 1742 C C . GLN B 1 111 ? -13.344 -7.051 -7.734 1 60.5 111 GLN B C 1
ATOM 1744 O O . GLN B 1 111 ? -13.844 -7.438 -8.789 1 60.5 111 GLN B O 1
ATOM 1749 N N . ALA B 1 112 ? -14.367 -6.691 -6.551 1 44.09 112 ALA B N 1
ATOM 1750 C CA . ALA B 1 112 ? -15.789 -6.996 -6.359 1 44.09 112 ALA B CA 1
ATOM 1751 C C . ALA B 1 112 ? -16.531 -7.008 -7.691 1 44.09 112 ALA B C 1
ATOM 1753 O O . ALA B 1 112 ? -16.281 -6.164 -8.555 1 4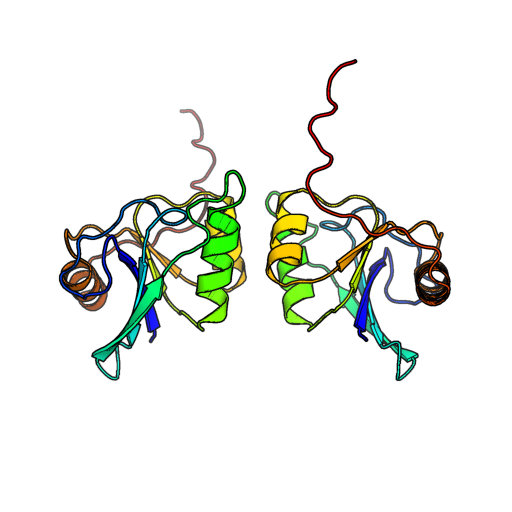4.09 112 ALA B O 1
ATOM 1754 N N . GLY B 1 113 ? -17.156 -8.273 -8.102 1 38.88 113 GLY B N 1
ATOM 1755 C CA . GLY B 1 113 ? -18.547 -8.656 -8.352 1 38.88 113 GLY B CA 1
ATOM 1756 C C . GLY B 1 113 ? -19.531 -7.598 -7.914 1 38.88 113 GLY B C 1
ATOM 1757 O O . GLY B 1 113 ? -19.281 -6.855 -6.961 1 38.88 113 GLY B O 1
ATOM 1758 N N . LYS B 1 114 ? -20.453 -6.973 -8.75 1 38.16 114 LYS B N 1
ATOM 1759 C CA . LYS B 1 114 ? -21.672 -6.32 -8.328 1 38.16 114 LYS B CA 1
ATOM 1760 C C . LYS B 1 114 ? -22.234 -6.961 -7.055 1 38.16 114 LYS B C 1
ATOM 1762 O O . LYS B 1 114 ? -21.984 -8.141 -6.797 1 38.16 114 LYS B O 1
ATOM 1767 N N . PRO B 1 115 ? -22.734 -6.156 -6.047 1 35.97 115 PRO B N 1
ATOM 1768 C CA . PRO B 1 115 ? -23.703 -6.785 -5.145 1 35.97 115 PRO B CA 1
ATOM 1769 C C . PRO B 1 115 ? -24.469 -7.926 -5.805 1 35.97 115 PRO B C 1
ATOM 1771 O O . PRO B 1 115 ? -24.766 -7.867 -7 1 35.97 115 PRO B O 1
ATOM 1774 N N . HIS B 1 116 ? -24.203 -9.094 -5.461 1 33 116 HIS B N 1
ATOM 1775 C CA . HIS B 1 116 ? -25.219 -10.07 -5.812 1 33 116 HIS B CA 1
ATOM 1776 C C . HIS B 1 116 ? -26.609 -9.453 -5.73 1 33 116 HIS B C 1
ATOM 1778 O O . HIS B 1 116 ? -27.031 -8.977 -4.672 1 33 116 HIS B O 1
ATOM 1784 N N . GLN B 1 117 ? -27.094 -8.633 -6.723 1 29.83 117 GLN B N 1
ATOM 1785 C CA . GLN B 1 117 ? -28.531 -8.453 -6.84 1 29.83 117 GLN B CA 1
ATOM 1786 C C . GLN B 1 117 ? -29.281 -9.719 -6.41 1 29.83 117 GLN B C 1
ATOM 1788 O O . GLN B 1 117 ? -28.938 -10.82 -6.828 1 29.83 117 GLN B O 1
ATOM 1793 N N . GLY B 1 118 ? -29.609 -9.875 -5.039 1 27.59 118 GLY B N 1
ATOM 1794 C CA . GLY B 1 118 ? -30.688 -10.789 -4.727 1 27.59 118 GLY B CA 1
ATOM 1795 C C . GLY B 1 118 ? -31.656 -10.984 -5.883 1 27.59 118 GLY B C 1
ATOM 1796 O O . GLY B 1 118 ? -32.125 -10.016 -6.484 1 27.59 118 GLY B O 1
ATOM 1797 N N . MET B 1 119 ? -31.625 -12.141 -6.508 1 21.75 119 MET B N 1
ATOM 1798 C CA . MET B 1 119 ? -32.906 -12.516 -7.098 1 21.75 119 MET B CA 1
ATOM 1799 C C . MET B 1 119 ? -34.031 -12.461 -6.055 1 21.75 119 MET B C 1
ATOM 1801 O O . MET B 1 119 ? -33.812 -12.891 -4.918 1 21.75 119 MET B O 1
#